Protein AF-0000000074832555 (afdb_homodimer)

Sequence (336 aa):
MAALVMLSAILLFLPSSMAKNILYEGESLKTGESLTEGVYTLTMQTNCNLVLSDNGNVLWSTNTGGKGTNCYLSVQTDGNVVIYDKAGNVIWSSDTWSRWGGPYLFVLQRNRNVVLYDSKWATNTYTANSEGFVVAKRDHNDTSIMTEVVVPAADEPANRKIAMATNNMAALVMLSAILLFLPSSMAKNILYEGESLKTGESLTEGVYTLTMQTNCNLVLSDNGNVLWSTNTGGKGTNCYLSVQTDGNVVIYDKAGNVIWSSDTWSRWGGPYLFVLQRNRNVVLYDSKWATNTYTANSEGFVVAKRDHNDTSIMTEVVVPAADEPANRKIAMATNN

pLDDT: mean 72.39, std 29.56, range [21.61, 98.81]

Nearest PDB structures (foldseek):
  1msa-assembly1_C  TM=9.552E-01  e=1.924E-13  Galanthus nivalis
  8a9m-assembly1_A  TM=9.519E-01  e=2.867E-13  Hippeastrum hybrid cultivar
  3dzw-assembly1_A  TM=9.490E-01  e=3.601E-13  Narcissus pseudonarcissus
  2d04-assembly3_E  TM=9.681E-01  e=6.974E-12  Molineria latifolia
  1xd5-assembly1_A  TM=8.576E-01  e=1.382E-11  Gastrodia elata

Secondary structure (DSSP, 8-state):
---------------------EEETT-EE-TT-EEEETTEEEEE-TTS-EEEEETTEEEEE---TTS-SS-EEEE-TTS-EEEE-TTS-EEEE-----SS---EEEEE-TTS-EEEEEEEEE-----TT-TT--------SS-----------S---S----------/---------------------EEETT-EE-TT-EEEETTEEEEE-TTS-EEEEETTEEEEE---TTS-SS-EEEE-TTS-EEEE-TTS-EEEE-----SS---EEEEE-TTS-EEEEEEEEE-----TT-TT--------SS-----------S---S----------

Solvent-accessible surface area (backbone atoms only — not comparable to full-atom values): 19709 Å² total; per-residue (Å²): 133,85,79,77,76,77,78,75,75,74,73,70,71,64,70,79,67,72,70,41,30,66,41,26,44,72,34,67,40,44,50,69,33,61,35,33,33,90,63,29,36,41,32,27,32,69,43,32,22,42,38,34,23,53,75,81,41,79,75,48,64,70,80,31,59,70,74,45,48,67,18,33,37,34,32,38,77,47,49,30,41,34,29,27,26,70,87,67,46,80,72,46,67,66,79,42,66,40,92,85,57,20,33,32,39,38,32,49,36,89,43,58,26,37,37,34,28,31,33,73,40,54,70,74,57,57,50,81,87,38,85,60,68,59,58,41,67,75,84,62,87,80,82,85,77,77,73,79,76,74,74,74,74,83,82,71,83,79,82,72,81,72,83,70,82,70,84,121,135,83,80,77,76,76,76,78,75,74,74,70,70,64,68,79,66,71,68,42,29,65,39,27,38,73,33,69,39,43,51,70,32,60,34,33,33,89,61,29,37,41,31,28,34,70,43,33,23,42,38,33,24,52,75,80,41,79,75,48,63,69,79,32,59,69,74,47,46,66,17,32,38,33,32,38,77,47,51,29,41,35,31,28,26,70,88,66,47,80,73,46,67,67,79,43,66,38,91,84,56,20,33,31,39,39,33,48,36,88,39,58,25,37,37,34,29,31,30,66,40,53,69,76,57,56,50,81,87,41,83,57,70,56,58,39,61,72,86,62,86,78,81,89,77,78,73,79,76,74,74,73,74,83,81,71,84,78,79,76,81,72,82,70,83,72,84,122

Structure (mmCIF, N/CA/C/O backbone):
data_AF-0000000074832555-model_v1
#
loop_
_entity.id
_entity.type
_entity.pdbx_description
1 polymer 'Bulb-type lectin domain-containing protein'
#
loop_
_atom_site.group_PDB
_atom_site.id
_atom_site.type_symbol
_atom_site.label_atom_id
_atom_site.label_alt_id
_atom_site.label_comp_id
_atom_site.label_asym_id
_atom_site.label_entity_id
_atom_site.label_seq_id
_atom_site.pdbx_PDB_ins_code
_atom_site.Cartn_x
_atom_site.Cartn_y
_atom_site.Cartn_z
_atom_site.occupancy
_atom_site.B_iso_or_equiv
_atom_site.auth_seq_id
_atom_site.auth_comp_id
_atom_site.auth_asym_id
_atom_site.auth_atom_id
_atom_site.pdbx_PDB_model_num
ATOM 1 N N . MET A 1 1 ? -48.75 -43.219 -0.437 1 34.66 1 MET A N 1
ATOM 2 C CA . MET A 1 1 ? -48.312 -42.125 0.407 1 34.66 1 MET A CA 1
ATOM 3 C C . MET A 1 1 ? -46.938 -41.625 -0 1 34.66 1 MET A C 1
ATOM 5 O O . MET A 1 1 ? -45.938 -42.344 0.157 1 34.66 1 MET A O 1
ATOM 9 N N . ALA A 1 2 ? -46.906 -40.781 -1.105 1 46.12 2 ALA A N 1
ATOM 10 C CA . ALA A 1 2 ? -45.719 -40.188 -1.722 1 46.12 2 ALA A CA 1
ATOM 11 C C . ALA A 1 2 ? -45 -39.281 -0.744 1 46.12 2 ALA A C 1
ATOM 13 O O . ALA A 1 2 ? -45.594 -38.406 -0.148 1 46.12 2 ALA A O 1
ATOM 14 N N . ALA A 1 3 ? -43.938 -39.844 -0.042 1 44.69 3 ALA A N 1
ATOM 15 C CA . ALA A 1 3 ? -43.031 -39.094 0.836 1 44.69 3 ALA A CA 1
ATOM 16 C C . ALA A 1 3 ? -42.438 -37.906 0.097 1 44.69 3 ALA A C 1
ATOM 18 O O . ALA A 1 3 ? -41.781 -38.094 -0.949 1 44.69 3 ALA A O 1
ATOM 19 N N . LEU A 1 4 ? -43.062 -36.688 0.188 1 40.75 4 LEU A N 1
ATOM 20 C CA . LEU A 1 4 ? -42.5 -35.438 -0.27 1 40.75 4 LEU A CA 1
ATOM 21 C C . LEU A 1 4 ? -41.156 -35.156 0.414 1 40.75 4 LEU A C 1
ATOM 23 O O . LEU A 1 4 ? -41.125 -34.969 1.633 1 40.75 4 LEU A O 1
ATOM 27 N N . VAL A 1 5 ? -40.031 -35.719 -0.041 1 41.09 5 VAL A N 1
ATOM 28 C CA . VAL A 1 5 ? -38.719 -35.344 0.461 1 41.09 5 VAL A CA 1
ATOM 29 C C . VAL A 1 5 ? -38.5 -33.875 0.2 1 41.09 5 VAL A C 1
ATOM 31 O O . VAL A 1 5 ? -38.562 -33.406 -0.944 1 41.09 5 VAL A O 1
ATOM 34 N N . MET A 1 6 ? -38.906 -33 1.12 1 39.12 6 MET A N 1
ATOM 35 C CA . MET A 1 6 ? -38.5 -31.594 1.062 1 39.12 6 MET A CA 1
ATOM 36 C C . MET A 1 6 ? -36.969 -31.453 0.996 1 39.12 6 MET A C 1
ATOM 38 O O . MET A 1 6 ? -36.281 -31.984 1.854 1 39.12 6 MET A O 1
ATOM 42 N N . LEU A 1 7 ? -36.375 -31.375 -0.154 1 36.69 7 LEU A N 1
ATOM 43 C CA . LEU A 1 7 ? -34.969 -30.984 -0.325 1 36.69 7 LEU A CA 1
ATOM 44 C C . LEU A 1 7 ? -34.688 -29.641 0.344 1 36.69 7 LEU A C 1
ATOM 46 O O . LEU A 1 7 ? -35.281 -28.625 -0.031 1 36.69 7 LEU A O 1
ATOM 50 N N . SER A 1 8 ? -34.406 -29.609 1.627 1 37.53 8 SER A N 1
ATOM 51 C CA . SER A 1 8 ? -33.906 -28.391 2.26 1 37.53 8 SER A CA 1
ATOM 52 C C . SER A 1 8 ? -32.688 -27.828 1.53 1 37.53 8 SER A C 1
ATOM 54 O O . SER A 1 8 ? -31.703 -28.531 1.343 1 37.53 8 SER A O 1
ATOM 56 N N . ALA A 1 9 ? -32.844 -26.953 0.523 1 37.44 9 ALA A N 1
ATOM 57 C CA . ALA A 1 9 ? -31.719 -26.203 -0.041 1 37.44 9 ALA A CA 1
ATOM 58 C C . ALA A 1 9 ? -30.938 -25.484 1.053 1 37.44 9 ALA A C 1
ATOM 60 O O . ALA A 1 9 ? -31.484 -24.625 1.748 1 37.44 9 ALA A O 1
ATOM 61 N N . ILE A 1 10 ? -30.031 -26.141 1.696 1 35.53 10 ILE A N 1
ATOM 62 C CA . ILE A 1 10 ? -29.078 -25.406 2.543 1 35.53 10 ILE A CA 1
ATOM 63 C C . ILE A 1 10 ? -28.484 -24.234 1.772 1 35.53 10 ILE A C 1
ATOM 65 O O . ILE A 1 10 ? -27.812 -24.422 0.763 1 35.53 10 ILE A O 1
ATOM 69 N N . LEU A 1 11 ? -29.109 -23.125 1.765 1 35.16 11 LEU A N 1
ATOM 70 C CA . LEU A 1 11 ? -28.438 -21.891 1.352 1 35.16 11 LEU A CA 1
ATOM 71 C C . LEU A 1 11 ? -27.078 -21.766 2.039 1 35.16 11 LEU A C 1
ATOM 73 O O . LEU A 1 11 ? -27.016 -21.531 3.25 1 35.16 11 LEU A O 1
ATOM 77 N N . LEU A 1 12 ? -26.203 -22.656 1.633 1 33.66 12 LEU A N 1
ATOM 78 C CA . LEU A 1 12 ? -24.844 -22.359 2.082 1 33.66 12 LEU A CA 1
ATOM 79 C C . LEU A 1 12 ? -24.562 -20.859 1.987 1 33.66 12 LEU A C 1
ATOM 81 O O . LEU A 1 12 ? -24.516 -20.297 0.89 1 33.66 12 LEU A O 1
ATOM 85 N N . PHE A 1 13 ? -25.094 -20.141 2.859 1 33.41 13 PHE A N 1
ATOM 86 C CA . PHE A 1 1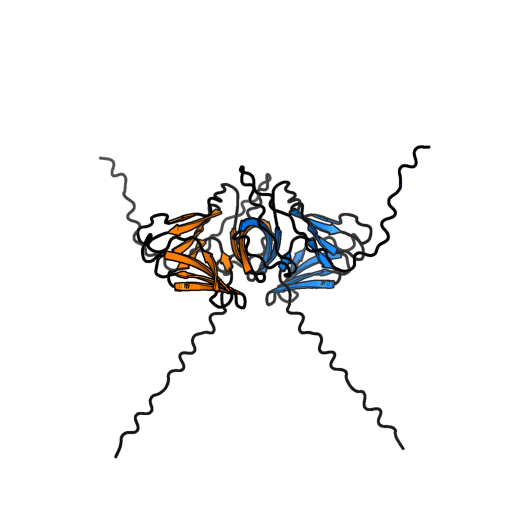3 ? -24.562 -18.781 3.029 1 33.41 13 PHE A CA 1
ATOM 87 C C . PHE A 1 13 ? -23.047 -18.781 2.867 1 33.41 13 PHE A C 1
ATOM 89 O O . PHE A 1 13 ? -22.312 -19.281 3.732 1 33.41 13 PHE A O 1
ATOM 96 N N . LEU A 1 14 ? -22.562 -19.047 1.653 1 36.94 14 LEU A N 1
ATOM 97 C CA . LEU A 1 14 ? -21.156 -18.719 1.466 1 36.94 14 LEU A CA 1
ATOM 98 C C . LEU A 1 14 ? -20.797 -17.406 2.154 1 36.94 14 LEU A C 1
ATOM 100 O O . LEU A 1 14 ? -21.484 -16.391 1.964 1 36.94 14 LEU A O 1
ATOM 104 N N . PRO A 1 15 ? -20.359 -17.469 3.314 1 38 15 PRO A N 1
ATOM 105 C CA . PRO A 1 15 ? -19.938 -16.188 3.873 1 38 15 PRO A CA 1
ATOM 106 C C . PRO A 1 15 ? -19.5 -15.195 2.799 1 38 15 PRO A C 1
ATOM 108 O O . PRO A 1 15 ? -18.969 -15.602 1.76 1 38 15 PRO A O 1
ATOM 111 N N . SER A 1 16 ? -20.219 -14.203 2.539 1 36.78 16 SER A N 1
ATOM 112 C CA . SER A 1 16 ? -19.719 -13.086 1.744 1 36.78 16 SER A CA 1
ATOM 113 C C . SER A 1 16 ? -18.234 -12.875 1.969 1 36.78 16 SER A C 1
ATOM 115 O O . SER A 1 16 ? -17.828 -12.273 2.967 1 36.78 16 SER A O 1
ATOM 117 N N . SER A 1 17 ? -17.344 -13.859 1.932 1 43.5 17 SER A N 1
ATOM 118 C CA . SER A 1 17 ? -15.914 -13.602 2.041 1 43.5 17 SER A CA 1
ATOM 119 C C . SER A 1 17 ? -15.539 -12.281 1.366 1 43.5 17 SER A C 1
ATOM 121 O O . SER A 1 17 ? -15.812 -12.086 0.181 1 43.5 17 SER A O 1
ATOM 123 N N . MET A 1 18 ? -15.797 -11.188 2.041 1 50.69 18 MET A N 1
ATOM 124 C CA . MET A 1 18 ? -15.336 -9.922 1.479 1 50.69 18 MET A CA 1
ATOM 125 C C . MET A 1 18 ? -14.109 -10.125 0.598 1 50.69 18 MET A C 1
ATOM 127 O O . MET A 1 18 ? -13.164 -10.812 0.996 1 50.69 18 MET A O 1
ATOM 131 N N . ALA A 1 19 ? -14.32 -9.906 -0.612 1 67.31 19 ALA A N 1
ATOM 132 C CA . ALA A 1 19 ? -13.273 -9.977 -1.63 1 67.31 19 ALA A CA 1
ATOM 133 C C . ALA A 1 19 ? -12.016 -9.234 -1.175 1 67.31 19 ALA A C 1
ATOM 135 O O . ALA A 1 19 ? -12.102 -8.125 -0.654 1 67.31 19 ALA A O 1
ATOM 136 N N . LYS A 1 20 ? -10.977 -10.008 -0.967 1 85.31 20 LYS A N 1
ATOM 137 C CA . LYS A 1 20 ? -9.68 -9.461 -0.578 1 85.31 20 LYS A CA 1
ATOM 138 C C . LYS A 1 20 ? -8.922 -8.922 -1.789 1 85.31 20 LYS A C 1
ATOM 140 O O . LYS A 1 20 ? -8.906 -9.555 -2.848 1 85.31 20 LYS A O 1
ATOM 145 N N . ASN A 1 21 ? -8.43 -7.656 -1.654 1 90.19 21 ASN A N 1
ATOM 146 C CA . ASN A 1 21 ? -7.617 -7.105 -2.736 1 90.19 21 ASN A CA 1
ATOM 147 C C . ASN A 1 21 ? -6.16 -6.934 -2.311 1 90.19 21 ASN A C 1
ATOM 149 O O . ASN A 1 21 ? -5.363 -6.336 -3.039 1 90.19 21 ASN A O 1
ATOM 153 N N . ILE A 1 22 ? -5.875 -7.422 -1.102 1 87.5 22 ILE A N 1
ATOM 154 C CA . ILE A 1 22 ? -4.543 -7.223 -0.533 1 87.5 22 ILE A CA 1
ATOM 155 C C . ILE A 1 22 ? -3.996 -8.555 -0.027 1 87.5 22 ILE A C 1
ATOM 157 O O . ILE A 1 22 ? -4.723 -9.336 0.588 1 87.5 22 ILE A O 1
ATOM 161 N N . LEU A 1 23 ? -2.738 -8.82 -0.324 1 91.06 23 LEU A N 1
ATOM 162 C CA . LEU A 1 23 ? -1.944 -9.797 0.413 1 91.06 23 LEU A CA 1
ATOM 163 C C . LEU A 1 23 ? -0.862 -9.109 1.236 1 91.06 23 LEU A C 1
ATOM 165 O O . LEU A 1 23 ? -0.077 -8.32 0.703 1 91.06 23 LEU A O 1
ATOM 169 N N . TYR A 1 24 ? -0.842 -9.391 2.43 1 86.19 24 TYR A N 1
ATOM 170 C CA . TYR A 1 24 ? 0.224 -8.914 3.305 1 86.19 24 TYR A CA 1
ATOM 171 C C . TYR A 1 24 ? 1.435 -9.844 3.24 1 86.19 24 TYR A C 1
ATOM 173 O O . TYR A 1 24 ? 1.328 -10.984 2.787 1 86.19 24 TYR A O 1
ATOM 181 N N . GLU A 1 25 ? 2.5 -9.211 3.721 1 89.69 25 GLU A N 1
ATOM 182 C CA . GLU A 1 25 ? 3.697 -10.039 3.848 1 89.69 25 GLU A CA 1
ATOM 183 C C . GLU A 1 25 ? 3.395 -11.336 4.59 1 89.69 25 GLU A C 1
ATOM 185 O O . GLU A 1 25 ? 2.717 -11.328 5.617 1 89.69 25 GLU A O 1
ATOM 190 N N . GLY A 1 26 ? 3.891 -12.5 4.023 1 90.88 26 GLY A N 1
ATOM 191 C CA . GLY A 1 26 ? 3.68 -13.797 4.641 1 90.88 26 GLY A CA 1
ATOM 192 C C . GLY A 1 26 ? 2.424 -14.492 4.148 1 90.88 26 GLY A C 1
ATOM 193 O O . GLY A 1 26 ? 2.248 -15.695 4.363 1 90.88 26 GLY A O 1
ATOM 194 N N . GLU A 1 27 ? 1.572 -13.758 3.438 1 91.94 27 GLU A N 1
ATOM 195 C CA . GLU A 1 27 ? 0.339 -14.359 2.945 1 91.94 27 GLU A CA 1
ATOM 196 C C . GLU A 1 27 ? 0.519 -14.906 1.529 1 91.94 27 GLU A C 1
ATOM 198 O O . GLU A 1 27 ? 1.511 -14.602 0.863 1 91.94 27 GLU A O 1
ATOM 203 N N . SER A 1 28 ? -0.449 -15.75 1.166 1 95.94 28 SER A N 1
ATOM 204 C CA . SER A 1 28 ? -0.381 -16.422 -0.124 1 95.94 28 SER A CA 1
ATOM 205 C C . SER A 1 28 ? -1.73 -16.406 -0.835 1 95.94 28 SER A C 1
ATOM 207 O O . SER A 1 28 ? -2.766 -16.172 -0.205 1 95.94 28 SER A O 1
ATOM 209 N N . LEU A 1 29 ? -1.644 -16.531 -2.078 1 97.19 29 LEU A N 1
ATOM 210 C CA . LEU A 1 29 ? -2.783 -16.828 -2.934 1 97.19 29 LEU A CA 1
ATOM 211 C C . LEU A 1 29 ? -2.684 -18.25 -3.479 1 97.19 29 LEU A C 1
ATOM 213 O O . LEU A 1 29 ? -1.849 -18.531 -4.34 1 97.19 29 LEU A O 1
ATOM 217 N N . LYS A 1 30 ? -3.582 -19.141 -2.967 1 97.31 30 LYS A N 1
ATOM 218 C CA . LYS A 1 30 ? -3.529 -20.547 -3.357 1 97.31 30 LYS A CA 1
ATOM 219 C C . LYS A 1 30 ? -4.211 -20.766 -4.707 1 97.31 30 LYS A C 1
ATOM 221 O O . LYS A 1 30 ? -4.863 -19.859 -5.234 1 97.31 30 LYS A O 1
ATOM 226 N N . THR A 1 31 ? -3.973 -22.016 -5.176 1 97.75 31 THR A N 1
ATOM 227 C CA . THR A 1 31 ? -4.598 -22.391 -6.438 1 97.75 31 THR A CA 1
ATOM 228 C C . THR A 1 31 ? -6.102 -22.141 -6.398 1 97.75 31 THR A C 1
ATOM 230 O O . THR A 1 31 ? -6.777 -22.516 -5.441 1 97.75 31 THR A O 1
ATOM 233 N N . GLY A 1 32 ? -6.617 -21.406 -7.395 1 96.94 32 GLY A N 1
ATOM 234 C CA . GLY A 1 32 ? -8.039 -21.141 -7.496 1 96.94 32 GLY A CA 1
ATOM 235 C C . GLY A 1 32 ? -8.477 -19.891 -6.754 1 96.94 32 GLY A C 1
ATOM 236 O O . GLY A 1 32 ? -9.586 -19.391 -6.961 1 96.94 32 GLY A O 1
ATOM 237 N N . GLU A 1 33 ? -7.625 -19.344 -5.941 1 97.06 33 GLU A N 1
ATOM 238 C CA . GLU A 1 33 ? -7.984 -18.141 -5.188 1 97.06 33 GLU A CA 1
ATOM 239 C C . GLU A 1 33 ? -7.668 -16.875 -5.977 1 97.06 33 GLU A C 1
ATOM 241 O O . GLU A 1 33 ? -6.871 -16.906 -6.914 1 97.06 33 GLU A O 1
ATOM 246 N N . SER A 1 34 ? -8.43 -15.828 -5.578 1 97.75 34 SER A N 1
ATOM 247 C CA . SER A 1 34 ? -8.273 -14.57 -6.297 1 97.75 34 SER A CA 1
ATOM 248 C C . SER A 1 34 ? -8.258 -13.383 -5.336 1 97.75 34 SER A C 1
ATOM 250 O O . SER A 1 34 ? -8.875 -13.43 -4.27 1 97.75 34 SER A O 1
ATOM 252 N N . LEU A 1 35 ? -7.465 -12.398 -5.715 1 94.94 35 LEU A N 1
ATOM 253 C CA . LEU A 1 35 ? -7.758 -11.047 -5.254 1 94.94 35 LEU A CA 1
ATOM 254 C C . LEU A 1 35 ? -8.812 -10.391 -6.137 1 94.94 35 LEU A C 1
ATOM 256 O O . LEU A 1 35 ? -8.875 -10.648 -7.34 1 94.94 35 LEU A O 1
ATOM 260 N N . THR A 1 36 ? -9.617 -9.547 -5.508 1 93.88 36 THR A N 1
ATOM 261 C CA . THR A 1 36 ? -10.672 -8.875 -6.262 1 93.88 36 THR A CA 1
ATOM 262 C C . THR A 1 36 ? -10.758 -7.402 -5.871 1 93.88 36 THR A C 1
ATOM 264 O O . THR A 1 36 ? -10.68 -7.062 -4.688 1 93.88 36 THR A O 1
ATOM 267 N N . GLU A 1 37 ? -10.852 -6.562 -6.844 1 86.38 37 GLU A N 1
ATOM 268 C CA . GLU A 1 37 ? -11.148 -5.141 -6.707 1 86.38 37 GLU A CA 1
ATOM 269 C C . GLU A 1 37 ? -12.102 -4.672 -7.805 1 86.38 37 GLU A C 1
ATOM 271 O O . GLU A 1 37 ? -11.688 -4.504 -8.961 1 86.38 37 GLU A O 1
ATOM 276 N N . GLY A 1 38 ? -13.336 -4.426 -7.355 1 87.12 38 GLY A N 1
ATOM 277 C CA . GLY A 1 38 ? -14.328 -4.152 -8.383 1 87.12 38 GLY A CA 1
ATOM 278 C C . GLY A 1 38 ? -14.453 -5.266 -9.406 1 87.12 38 GLY A C 1
ATOM 279 O O . GLY A 1 38 ? -14.648 -6.426 -9.047 1 87.12 38 GLY A O 1
ATOM 280 N N . VAL A 1 39 ? -14.25 -4.852 -10.68 1 91.94 39 VAL A N 1
ATOM 281 C CA . VAL A 1 39 ? -14.406 -5.809 -11.766 1 91.94 39 VAL A CA 1
ATOM 282 C C . VAL A 1 39 ? -13.07 -6.496 -12.047 1 91.94 39 VAL A C 1
ATOM 284 O O . VAL A 1 39 ? -12.992 -7.391 -12.898 1 91.94 39 VAL A O 1
ATOM 287 N N . TYR A 1 40 ? -12.016 -6.121 -11.375 1 93.31 40 TYR A N 1
ATOM 288 C CA . TYR A 1 40 ? -10.695 -6.691 -11.609 1 93.31 40 TYR A CA 1
ATOM 289 C C . TYR A 1 40 ? -10.445 -7.883 -10.688 1 93.31 40 TYR A C 1
ATOM 291 O O . TYR A 1 40 ? -10.828 -7.855 -9.516 1 93.31 40 TYR A O 1
ATOM 299 N N . THR A 1 41 ? -9.844 -8.906 -11.242 1 97.38 41 THR A N 1
ATOM 300 C CA . THR A 1 41 ? -9.453 -10.062 -10.453 1 97.38 41 THR A CA 1
ATOM 301 C C . THR A 1 41 ? -8.031 -10.492 -10.789 1 97.38 41 THR A C 1
ATOM 303 O O . THR A 1 41 ? -7.621 -10.445 -11.953 1 97.38 41 THR A O 1
ATOM 306 N N . LEU A 1 42 ? -7.227 -10.75 -9.82 1 98.25 42 LEU A N 1
ATOM 307 C CA . LEU A 1 42 ? -5.961 -11.461 -9.938 1 98.25 42 LEU A CA 1
ATOM 308 C C . LEU A 1 42 ? -6.09 -12.891 -9.414 1 98.25 42 LEU A C 1
ATOM 310 O O . LEU A 1 42 ? -6.281 -13.109 -8.219 1 98.25 42 LEU A O 1
ATOM 314 N N . THR A 1 43 ? -5.906 -13.867 -10.305 1 98.44 43 THR A N 1
ATOM 315 C CA . THR A 1 43 ? -6.242 -15.242 -9.953 1 98.44 43 THR A CA 1
ATOM 316 C C . THR A 1 43 ? -5.039 -16.156 -10.148 1 98.44 43 THR A C 1
ATOM 318 O O . THR A 1 43 ? -4.398 -16.141 -11.203 1 98.44 43 THR A O 1
ATOM 321 N N . MET A 1 44 ? -4.75 -16.906 -9.062 1 98.56 44 MET A N 1
ATOM 322 C CA . MET A 1 44 ? -3.855 -18.047 -9.227 1 98.56 44 MET A CA 1
ATOM 323 C C . MET A 1 44 ? -4.594 -19.234 -9.836 1 98.56 44 MET A C 1
ATOM 325 O O . MET A 1 44 ? -5.23 -20.016 -9.117 1 98.56 44 MET A O 1
ATOM 329 N N . GLN A 1 45 ? -4.395 -19.422 -11.102 1 98.12 45 GLN A N 1
ATOM 330 C CA . GLN A 1 45 ? -5.176 -20.422 -11.82 1 98.12 45 GLN A CA 1
ATOM 331 C C . GLN A 1 45 ? -4.676 -21.828 -11.516 1 98.12 45 GLN A C 1
ATOM 333 O O . GLN A 1 45 ? -3.553 -22.016 -11.039 1 98.12 45 GLN A O 1
ATOM 338 N N . THR A 1 46 ? -5.559 -22.812 -11.852 1 97.81 46 THR A N 1
ATOM 339 C CA . THR A 1 46 ? -5.277 -24.203 -11.523 1 97.81 46 THR A CA 1
ATOM 340 C C . THR A 1 46 ? -4.105 -24.734 -12.352 1 97.81 46 THR A C 1
ATOM 342 O O . THR A 1 46 ? -3.428 -25.672 -11.953 1 97.81 46 THR A O 1
ATOM 345 N N . ASN A 1 47 ? -3.854 -24.156 -13.438 1 98.06 47 ASN A N 1
ATOM 346 C CA . ASN A 1 47 ? -2.754 -24.594 -14.281 1 98.06 47 ASN A CA 1
ATOM 347 C C . ASN A 1 47 ? -1.452 -23.875 -13.945 1 98.06 47 ASN A C 1
ATOM 349 O O . ASN A 1 47 ? -0.49 -23.938 -14.711 1 98.06 47 ASN A O 1
ATOM 353 N N . CYS A 1 48 ? -1.416 -23.047 -12.844 1 98.5 48 CYS A N 1
ATOM 354 C CA . CYS A 1 48 ? -0.238 -22.406 -12.266 1 98.5 48 CYS A CA 1
ATOM 355 C C . CYS A 1 48 ? 0.087 -21.109 -12.984 1 98.5 48 CYS A C 1
ATOM 357 O O . CYS A 1 48 ? 1.203 -20.594 -12.875 1 98.5 48 CYS A O 1
ATOM 359 N N . ASN A 1 49 ? -0.833 -20.562 -13.773 1 98.81 49 ASN A N 1
ATOM 360 C CA . ASN A 1 49 ? -0.708 -19.219 -14.305 1 98.81 49 ASN A CA 1
ATOM 361 C C . ASN A 1 49 ? -1.344 -18.188 -13.375 1 98.81 49 ASN A C 1
ATOM 363 O O . ASN A 1 49 ? -2.416 -18.422 -12.812 1 98.81 49 ASN A O 1
ATOM 367 N N . LEU A 1 50 ? -0.6 -17.109 -13.125 1 98.81 50 LEU A N 1
ATOM 368 C CA . LEU A 1 50 ? -1.195 -15.961 -12.453 1 98.81 50 LEU A CA 1
ATOM 369 C C . LEU A 1 50 ? -1.729 -14.961 -13.477 1 98.81 50 LEU A C 1
ATOM 371 O O . LEU A 1 50 ? -0.979 -14.477 -14.32 1 98.81 50 LEU A O 1
ATOM 375 N N . VAL A 1 51 ? -3.057 -14.609 -13.297 1 98.81 51 VAL A N 1
ATOM 376 C CA . VAL A 1 51 ? -3.678 -13.844 -14.375 1 98.81 51 VAL A CA 1
ATOM 377 C C . VAL A 1 51 ? -4.473 -12.68 -13.797 1 98.81 51 VAL A C 1
ATOM 379 O O . VAL A 1 51 ? -5.27 -12.859 -12.875 1 98.81 51 VAL A O 1
ATOM 382 N N . LEU A 1 52 ? -4.16 -11.484 -14.32 1 98.44 52 LEU A N 1
ATOM 383 C CA . LEU A 1 52 ? -4.977 -10.305 -14.07 1 98.44 52 LEU A CA 1
ATOM 384 C C . LEU A 1 52 ? -6.031 -10.133 -15.164 1 98.44 52 LEU A C 1
ATOM 386 O O . LEU A 1 52 ? -5.703 -10.125 -16.344 1 98.44 52 LEU A O 1
ATOM 390 N N . SER A 1 53 ? -7.293 -9.961 -14.68 1 98.12 53 SER A N 1
ATOM 391 C CA . SER A 1 53 ? -8.367 -9.844 -15.656 1 98.12 53 SER A CA 1
ATOM 392 C C . SER A 1 53 ? -9.289 -8.672 -15.32 1 98.12 53 SER A C 1
ATOM 394 O O . SER A 1 53 ? -9.391 -8.273 -14.156 1 98.12 53 SER A O 1
ATOM 396 N N . ASP A 1 54 ? -9.852 -8.133 -16.328 1 96.06 54 ASP A N 1
ATOM 397 C CA . ASP A 1 54 ? -10.969 -7.191 -16.281 1 96.06 54 ASP A CA 1
ATOM 398 C C . ASP A 1 54 ? -12.258 -7.844 -16.781 1 96.06 54 ASP A C 1
ATOM 400 O O . ASP A 1 54 ? -12.453 -8.008 -17.984 1 96.06 54 ASP A O 1
ATOM 404 N N . ASN A 1 55 ? -13.094 -8.164 -15.797 1 94.44 55 ASN A N 1
ATOM 405 C CA . ASN A 1 55 ? -14.336 -8.836 -16.156 1 94.44 55 ASN A CA 1
ATOM 406 C C . ASN A 1 55 ? -14.086 -10.031 -17.062 1 94.44 55 ASN A C 1
ATOM 408 O O . ASN A 1 55 ? -14.727 -10.164 -18.109 1 94.44 55 ASN A O 1
ATOM 412 N N . GLY A 1 56 ? -13.07 -10.758 -16.688 1 93.75 56 GLY A N 1
ATOM 413 C CA . GLY A 1 56 ? -12.797 -11.992 -17.406 1 93.75 56 GLY A CA 1
ATOM 414 C C . GLY A 1 56 ? -11.828 -11.812 -18.562 1 93.75 56 GLY A C 1
ATOM 415 O O . GLY A 1 56 ? -11.273 -12.789 -19.062 1 93.75 56 GLY A O 1
ATOM 416 N N . ASN A 1 57 ? -11.625 -10.547 -18.984 1 97 57 ASN A N 1
ATOM 417 C CA . ASN A 1 57 ? -10.648 -10.281 -20.031 1 97 57 ASN A CA 1
ATOM 418 C C . ASN A 1 57 ? -9.234 -10.195 -19.469 1 97 57 ASN A C 1
ATOM 420 O O . ASN A 1 57 ? -8.961 -9.383 -18.578 1 97 57 ASN A O 1
ATOM 424 N N . VAL A 1 58 ? -8.383 -11 -20.062 1 97.44 58 VAL A N 1
ATOM 425 C CA . VAL A 1 58 ? -7.02 -11.078 -19.547 1 97.44 58 VAL A CA 1
ATOM 426 C C . VAL A 1 58 ? -6.254 -9.812 -19.891 1 97.44 58 VAL A C 1
ATOM 428 O O . VAL A 1 58 ? -6.215 -9.398 -21.062 1 97.44 58 VAL A O 1
ATOM 431 N N . LEU A 1 59 ? -5.648 -9.227 -18.922 1 96.69 59 LEU A N 1
ATOM 432 C CA . LEU A 1 59 ? -4.879 -7.996 -19.078 1 96.69 59 LEU A CA 1
ATOM 433 C C . LEU A 1 59 ? -3.387 -8.266 -18.906 1 96.69 59 LEU A C 1
ATOM 435 O O . LEU A 1 59 ? -2.555 -7.559 -19.484 1 96.69 59 LEU A O 1
ATOM 439 N N . TRP A 1 60 ? -2.969 -9.141 -18.125 1 97.69 60 TRP A N 1
ATOM 440 C CA . TRP A 1 60 ? -1.604 -9.484 -17.734 1 97.69 60 TRP A CA 1
ATOM 441 C C . TRP A 1 60 ? -1.54 -10.906 -17.188 1 97.69 60 TRP A C 1
ATOM 443 O O . TRP A 1 60 ? -2.49 -11.367 -16.547 1 97.69 60 TRP A O 1
ATOM 453 N N . SER A 1 61 ? -0.475 -11.555 -17.391 1 98.5 61 SER A N 1
ATOM 454 C CA . SER A 1 61 ? -0.233 -12.867 -16.797 1 98.5 61 SER A CA 1
ATOM 455 C C . SER A 1 61 ? 1.26 -13.148 -16.656 1 98.5 61 SER A C 1
ATOM 457 O O . SER A 1 61 ? 2.082 -12.484 -17.281 1 98.5 61 SER A O 1
ATOM 459 N N . THR A 1 62 ? 1.537 -14.125 -15.812 1 98.31 62 THR A N 1
ATOM 460 C CA . THR A 1 62 ? 2.926 -14.547 -15.664 1 98.31 62 THR A CA 1
ATOM 461 C C . THR A 1 62 ? 3.32 -15.5 -16.781 1 98.31 62 THR A C 1
ATOM 463 O O . THR A 1 62 ? 4.504 -15.781 -16.984 1 98.31 62 THR A O 1
ATOM 466 N N . ASN A 1 63 ? 2.34 -15.992 -17.531 1 98.25 63 ASN A N 1
ATOM 467 C CA . ASN A 1 63 ? 2.576 -16.953 -18.594 1 98.25 63 ASN A CA 1
ATOM 468 C C . ASN A 1 63 ? 3.291 -18.203 -18.078 1 98.25 63 ASN A C 1
ATOM 470 O O . ASN A 1 63 ? 4.238 -18.688 -18.688 1 98.25 63 ASN A O 1
ATOM 474 N N . THR A 1 64 ? 2.848 -18.672 -16.984 1 98.5 64 THR A N 1
ATOM 475 C CA . THR A 1 64 ? 3.469 -19.828 -16.359 1 98.5 64 THR A CA 1
ATOM 476 C C . THR A 1 64 ? 2.525 -21.016 -16.375 1 98.5 64 THR A C 1
ATOM 478 O O . THR A 1 64 ? 2.715 -21.984 -15.625 1 98.5 64 THR A O 1
ATOM 481 N N . GLY A 1 65 ? 1.55 -20.969 -17.172 1 97.94 65 GLY A N 1
ATOM 482 C CA . GLY A 1 65 ? 0.623 -22.078 -17.266 1 97.94 65 GLY A CA 1
ATOM 483 C C . GLY A 1 65 ? 1.3 -23.391 -17.641 1 97.94 65 GLY A C 1
ATOM 484 O O . GLY A 1 65 ? 2.102 -23.438 -18.578 1 97.94 65 GLY A O 1
ATOM 485 N N . GLY A 1 66 ? 0.917 -24.438 -16.859 1 97.62 66 GLY A N 1
ATOM 486 C CA . GLY A 1 66 ? 1.427 -25.766 -17.203 1 97.62 66 GLY A CA 1
ATOM 487 C C . GLY A 1 66 ? 2.824 -26.016 -16.672 1 97.62 66 GLY A C 1
ATOM 488 O O . GLY A 1 66 ? 3.389 -27.094 -16.875 1 97.62 66 GLY A O 1
ATOM 489 N N . LYS A 1 67 ? 3.391 -25.062 -15.969 1 97.44 67 LYS A N 1
ATOM 490 C CA . LYS A 1 67 ? 4.77 -25.219 -15.508 1 97.44 67 LYS A CA 1
ATOM 491 C C . LYS A 1 67 ? 4.824 -25.922 -14.164 1 97.44 67 LYS A C 1
ATOM 493 O O . LYS A 1 67 ? 5.906 -26.203 -13.641 1 97.44 67 LYS A O 1
ATOM 498 N N . GLY A 1 68 ? 3.688 -26.234 -13.641 1 96.94 68 GLY A N 1
ATOM 499 C CA . GLY A 1 68 ? 3.592 -26.922 -12.359 1 96.94 68 GLY A CA 1
ATOM 500 C C . GLY A 1 68 ? 2.17 -27.312 -11.992 1 96.94 68 GLY A C 1
ATOM 501 O O . GLY A 1 68 ? 1.277 -27.281 -12.844 1 96.94 68 GLY A O 1
ATOM 502 N N . THR A 1 69 ? 2.076 -27.891 -10.727 1 96.62 69 THR A N 1
ATOM 503 C CA . THR A 1 69 ? 0.767 -28.219 -10.172 1 96.62 69 THR A CA 1
ATOM 504 C C . THR A 1 69 ? 0.614 -27.656 -8.766 1 96.62 69 THR A C 1
ATOM 506 O O . THR A 1 69 ? 1.595 -27.531 -8.023 1 96.62 69 THR A O 1
ATOM 509 N N . ASN A 1 70 ? -0.707 -27.375 -8.469 1 98 70 ASN A N 1
ATOM 510 C CA . ASN A 1 70 ? -1.058 -26.875 -7.145 1 98 70 ASN A CA 1
ATOM 511 C C . ASN A 1 70 ? -0.152 -25.734 -6.719 1 98 70 ASN A C 1
ATOM 513 O O . ASN A 1 70 ? 0.412 -25.75 -5.625 1 98 70 ASN A O 1
ATOM 517 N N . CYS A 1 71 ? -0.04 -24.781 -7.617 1 98.56 71 CYS A N 1
ATOM 518 C CA . CYS A 1 71 ? 0.839 -23.641 -7.383 1 98.56 71 CYS A CA 1
ATOM 519 C C . CYS A 1 71 ? 0.192 -22.641 -6.434 1 98.56 71 CYS A C 1
ATOM 521 O O . CYS A 1 71 ? -1.032 -22.625 -6.293 1 98.56 71 CYS A O 1
ATOM 523 N N . TYR A 1 72 ? 1.037 -21.844 -5.777 1 98.5 72 TYR A N 1
ATOM 524 C CA . TYR A 1 72 ? 0.574 -20.734 -4.957 1 98.5 72 TYR A CA 1
ATOM 525 C C . TYR A 1 72 ? 1.522 -19.547 -5.062 1 98.5 72 TYR A C 1
ATOM 527 O O . TYR A 1 72 ? 2.717 -19.719 -5.312 1 98.5 72 TYR A O 1
ATOM 535 N N . LEU A 1 73 ? 0.912 -18.391 -4.977 1 98.56 73 LEU A N 1
ATOM 536 C CA . LEU A 1 73 ? 1.658 -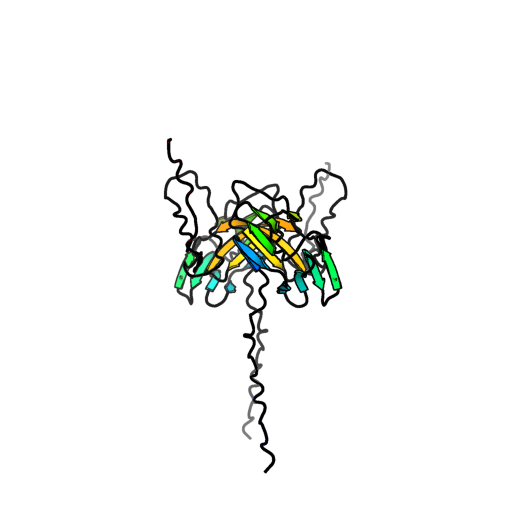17.141 -4.91 1 98.56 73 LEU A CA 1
ATOM 537 C C . LEU A 1 73 ? 1.965 -16.766 -3.465 1 98.56 73 LEU A C 1
ATOM 539 O O . LEU A 1 73 ? 1.085 -16.828 -2.604 1 98.56 73 LEU A O 1
ATOM 543 N N . SER A 1 74 ? 3.205 -16.359 -3.234 1 97.81 74 SER A N 1
ATOM 544 C CA . SER A 1 74 ? 3.607 -15.992 -1.882 1 97.81 74 SER A CA 1
ATOM 545 C C . SER A 1 74 ? 4.242 -14.609 -1.853 1 97.81 74 SER A C 1
ATOM 547 O O . SER A 1 74 ? 5.141 -14.312 -2.646 1 97.81 74 SER A O 1
ATOM 549 N N . VAL A 1 75 ? 3.707 -13.781 -0.9 1 95.62 75 VAL A N 1
ATOM 550 C CA . VAL A 1 75 ? 4.395 -12.539 -0.576 1 95.62 75 VAL A CA 1
ATOM 551 C C . VAL A 1 75 ? 5.383 -12.773 0.562 1 95.62 75 VAL A C 1
ATOM 553 O O . VAL A 1 75 ? 4.984 -12.93 1.719 1 95.62 75 VAL A O 1
ATOM 556 N N . GLN A 1 76 ? 6.664 -12.703 0.19 1 94.94 76 GLN A N 1
ATOM 557 C CA . GLN A 1 76 ? 7.664 -13.18 1.138 1 94.94 76 GLN A CA 1
ATOM 558 C C . GLN A 1 76 ? 8.266 -12.023 1.936 1 94.94 76 GLN A C 1
ATOM 560 O O . GLN A 1 76 ? 8.211 -10.867 1.501 1 94.94 76 GLN A O 1
ATOM 565 N N . THR A 1 77 ? 8.922 -12.406 3.02 1 92.44 77 THR A N 1
ATOM 566 C CA . THR A 1 77 ? 9.492 -11.422 3.926 1 92.44 77 THR A CA 1
ATOM 567 C C . THR A 1 77 ? 10.766 -10.812 3.336 1 92.44 77 THR A C 1
ATOM 569 O O . THR A 1 77 ? 11.211 -9.75 3.77 1 92.44 77 THR A O 1
ATOM 572 N N . ASP A 1 78 ? 11.281 -11.453 2.365 1 93.38 78 ASP A N 1
ATOM 573 C CA . ASP A 1 78 ? 12.508 -10.938 1.765 1 93.38 78 ASP A CA 1
ATOM 574 C C . ASP A 1 78 ? 12.203 -9.969 0.628 1 93.38 78 ASP A C 1
ATOM 576 O O . ASP A 1 78 ? 13.117 -9.5 -0.057 1 93.38 78 ASP A O 1
ATOM 580 N N . GLY A 1 79 ? 10.906 -9.703 0.383 1 94.31 79 GLY A N 1
ATOM 581 C CA . GLY A 1 79 ? 10.531 -8.695 -0.596 1 94.31 79 GLY A CA 1
ATOM 582 C C . GLY A 1 79 ? 10.211 -9.273 -1.958 1 94.31 79 GLY A C 1
ATOM 583 O O . GLY A 1 79 ? 9.773 -8.555 -2.859 1 94.31 79 GLY A O 1
ATOM 584 N N . ASN A 1 80 ? 10.422 -10.594 -2.145 1 95.94 80 ASN A N 1
ATOM 585 C CA . ASN A 1 80 ? 10.008 -11.234 -3.391 1 95.94 80 ASN A CA 1
ATOM 586 C C . ASN A 1 80 ? 8.547 -11.672 -3.34 1 95.94 80 ASN A C 1
ATOM 588 O O . ASN A 1 80 ? 8.047 -12.039 -2.279 1 95.94 80 ASN A O 1
ATOM 592 N N . VAL A 1 81 ? 7.93 -11.539 -4.453 1 97.75 81 VAL A N 1
ATOM 593 C CA . VAL A 1 81 ? 6.707 -12.297 -4.715 1 97.75 81 VAL A CA 1
ATOM 594 C C . VAL A 1 81 ? 7.016 -13.477 -5.633 1 97.75 81 VAL A C 1
ATOM 596 O O . VAL A 1 81 ? 7.609 -13.305 -6.699 1 97.75 81 VAL A O 1
ATOM 599 N N . VAL A 1 82 ? 6.609 -14.656 -5.105 1 98.62 82 VAL A N 1
ATOM 600 C CA . VAL A 1 82 ? 7.078 -15.844 -5.812 1 98.62 82 VAL A CA 1
ATOM 601 C C . VAL A 1 82 ? 5.918 -16.828 -6.008 1 98.62 82 VAL A C 1
ATOM 603 O O . VAL A 1 82 ? 5.078 -16.984 -5.121 1 98.62 82 VAL A O 1
ATOM 606 N N . ILE A 1 83 ? 5.879 -17.391 -7.141 1 98.81 83 ILE A N 1
ATOM 607 C CA . ILE A 1 83 ? 5.008 -18.531 -7.371 1 98.81 83 ILE A CA 1
A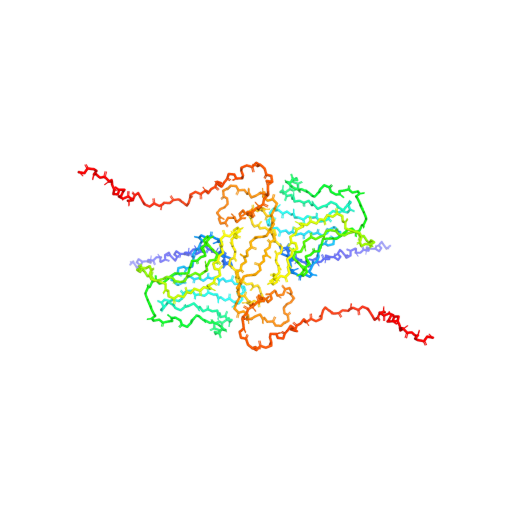TOM 608 C C . ILE A 1 83 ? 5.801 -19.828 -7.195 1 98.81 83 ILE A C 1
ATOM 610 O O . ILE A 1 83 ? 6.832 -20.031 -7.844 1 98.81 83 ILE A O 1
ATOM 614 N N . TYR A 1 84 ? 5.262 -20.672 -6.352 1 98.69 84 TYR A N 1
ATOM 615 C CA . TYR A 1 84 ? 5.805 -22 -6.152 1 98.69 84 TYR A CA 1
ATOM 616 C C . TYR A 1 84 ? 4.844 -23.062 -6.668 1 98.69 84 TYR A C 1
ATOM 618 O O . TYR A 1 84 ? 3.627 -22.875 -6.664 1 98.69 84 TYR A O 1
ATOM 626 N N . ASP A 1 85 ? 5.477 -24.188 -7.039 1 97.94 85 ASP A N 1
ATOM 627 C CA . ASP A 1 85 ? 4.625 -25.359 -7.207 1 97.94 85 ASP A CA 1
ATOM 628 C C . ASP A 1 85 ? 4.566 -26.188 -5.922 1 97.94 85 ASP A C 1
ATOM 630 O O . ASP A 1 85 ? 5.148 -25.797 -4.906 1 97.94 85 ASP A O 1
ATOM 634 N N . LYS A 1 86 ? 3.822 -27.25 -6.004 1 95.31 86 LYS A N 1
ATOM 635 C CA . LYS A 1 86 ? 3.584 -28.078 -4.824 1 95.31 86 LYS A CA 1
ATOM 636 C C . LYS A 1 86 ? 4.891 -28.625 -4.27 1 95.31 86 LYS A C 1
ATOM 638 O O . LYS A 1 86 ? 5.023 -28.828 -3.059 1 95.31 86 LYS A O 1
ATOM 643 N N . ALA A 1 87 ? 5.906 -28.797 -5.062 1 96.12 87 ALA A N 1
ATOM 644 C CA . ALA A 1 87 ? 7.18 -29.391 -4.656 1 96.12 87 ALA A CA 1
ATOM 645 C C . ALA A 1 87 ? 8.125 -28.328 -4.102 1 96.12 87 ALA A C 1
ATOM 647 O O . ALA A 1 87 ? 9.227 -28.641 -3.658 1 96.12 87 ALA A O 1
ATOM 648 N N . GLY A 1 88 ? 7.73 -27.062 -4.223 1 96.88 88 GLY A N 1
ATOM 649 C CA . GLY A 1 88 ? 8.555 -25.984 -3.707 1 96.88 88 GLY A CA 1
ATOM 650 C C . GLY A 1 88 ? 9.484 -25.406 -4.754 1 96.88 88 GLY A C 1
ATOM 651 O O . GLY A 1 88 ? 10.383 -24.625 -4.43 1 96.88 88 GLY A O 1
ATOM 652 N N . ASN A 1 89 ? 9.242 -25.812 -6 1 97.75 89 ASN A N 1
ATOM 653 C CA . ASN A 1 89 ? 10.016 -25.203 -7.078 1 97.75 89 ASN A CA 1
ATOM 654 C C . ASN A 1 89 ? 9.5 -23.812 -7.41 1 97.75 89 ASN A C 1
ATOM 656 O O . ASN A 1 89 ? 8.289 -23.578 -7.441 1 97.75 89 ASN A O 1
ATOM 660 N N . VAL A 1 90 ? 10.461 -22.906 -7.719 1 98.12 90 VAL A N 1
ATOM 661 C CA . VAL A 1 90 ? 10.094 -21.562 -8.148 1 98.12 90 VAL A CA 1
ATOM 662 C C . VAL A 1 90 ? 9.641 -21.594 -9.602 1 98.12 90 VAL A C 1
ATOM 664 O O . VAL A 1 90 ? 10.383 -22.031 -10.484 1 98.12 90 VAL A O 1
ATOM 667 N N . ILE A 1 91 ? 8.43 -21.125 -9.797 1 98.12 91 ILE A N 1
ATOM 668 C CA . ILE A 1 91 ? 7.836 -21.047 -11.125 1 98.12 91 ILE A CA 1
ATOM 669 C C . ILE A 1 91 ? 8.016 -19.656 -11.703 1 98.12 91 ILE A C 1
ATOM 671 O O . ILE A 1 91 ? 8.18 -19.484 -12.914 1 98.12 91 ILE A O 1
ATOM 675 N N . TRP A 1 92 ? 8.008 -18.672 -10.914 1 98.44 92 TRP A N 1
ATOM 676 C CA . TRP A 1 92 ? 8.086 -17.25 -11.25 1 98.44 92 TRP A CA 1
ATOM 677 C C . TRP A 1 92 ? 8.469 -16.422 -10.031 1 98.44 92 TRP A C 1
ATOM 679 O O . TRP A 1 92 ? 8.141 -16.781 -8.898 1 98.44 92 TRP A O 1
ATOM 689 N N . SER A 1 93 ? 9.125 -15.32 -10.258 1 98.12 93 SER A N 1
ATOM 690 C CA . SER A 1 93 ? 9.469 -14.398 -9.188 1 98.12 93 SER A CA 1
ATOM 691 C C . SER A 1 93 ? 9.453 -12.953 -9.68 1 98.12 93 SER A C 1
ATOM 693 O O . SER A 1 93 ? 9.758 -12.68 -10.844 1 98.12 93 SER A O 1
ATOM 695 N N . SER A 1 94 ? 9.125 -12.055 -8.742 1 96.38 94 SER A N 1
ATOM 696 C CA . SER A 1 94 ? 9.164 -10.625 -9.047 1 96.38 94 SER A CA 1
ATOM 697 C C . SER A 1 94 ? 10.594 -10.109 -9.078 1 96.38 94 SER A C 1
ATOM 699 O O . SER A 1 94 ? 10.852 -9.008 -9.57 1 96.38 94 SER A O 1
ATOM 701 N N . ASP A 1 95 ? 11.516 -10.828 -8.5 1 95.94 95 ASP A N 1
ATOM 702 C CA . ASP A 1 95 ? 12.93 -10.461 -8.461 1 95.94 95 ASP A CA 1
ATOM 703 C C . ASP A 1 95 ? 13.133 -9.125 -7.766 1 95.94 95 ASP A C 1
ATOM 705 O O . ASP A 1 95 ? 13.844 -8.25 -8.273 1 95.94 95 ASP A O 1
ATOM 709 N N . THR A 1 96 ? 12.461 -8.906 -6.633 1 95.06 96 THR A N 1
ATOM 710 C CA . THR A 1 96 ? 12.516 -7.66 -5.887 1 95.06 96 THR A CA 1
ATOM 711 C C . THR A 1 96 ? 13.156 -7.875 -4.516 1 95.06 96 THR A C 1
ATOM 713 O O . THR A 1 96 ? 12.906 -7.109 -3.582 1 95.06 96 THR A O 1
ATOM 716 N N . TRP A 1 97 ? 13.883 -8.852 -4.41 1 91.5 97 TRP A N 1
ATOM 717 C CA . TRP A 1 97 ? 14.516 -9.18 -3.137 1 91.5 97 TRP A CA 1
ATOM 718 C C . TRP A 1 97 ? 15.242 -7.973 -2.562 1 91.5 97 TRP A C 1
ATOM 720 O O . TRP A 1 97 ? 15.891 -7.219 -3.299 1 91.5 97 TRP A O 1
ATOM 730 N N . SER A 1 98 ? 14.961 -7.73 -1.304 1 88.88 98 SER A N 1
ATOM 731 C CA . SER A 1 98 ? 15.656 -6.68 -0.573 1 88.88 98 SER A CA 1
ATOM 732 C C . SER A 1 98 ? 16 -7.121 0.845 1 88.88 98 SER A C 1
ATOM 734 O O . SER A 1 98 ? 15.18 -7.742 1.523 1 88.88 98 SER A O 1
ATOM 736 N N . ARG A 1 99 ? 17.172 -6.762 1.306 1 82.94 99 ARG A N 1
ATOM 737 C CA . ARG A 1 99 ? 17.641 -7.125 2.637 1 82.94 99 ARG A CA 1
ATOM 738 C C . ARG A 1 99 ? 17 -6.238 3.705 1 82.94 99 ARG A C 1
ATOM 740 O O . ARG A 1 99 ? 16.844 -6.656 4.855 1 82.94 99 ARG A O 1
ATOM 747 N N . TRP A 1 100 ? 16.719 -5.062 3.457 1 82.81 100 TRP A N 1
ATOM 748 C CA . TRP A 1 100 ? 16.406 -4.09 4.496 1 82.81 100 TRP A CA 1
ATOM 749 C C . TRP A 1 100 ? 14.977 -3.568 4.324 1 82.81 100 TRP A C 1
ATOM 751 O O . TRP A 1 100 ? 14.578 -2.604 4.984 1 82.81 100 TRP A O 1
ATOM 761 N N . GLY A 1 101 ? 14.227 -4.25 3.598 1 85.25 101 GLY A N 1
ATOM 762 C CA . GLY A 1 101 ? 12.883 -3.746 3.371 1 85.25 101 GLY A CA 1
ATOM 763 C C . GLY A 1 101 ? 11.836 -4.457 4.207 1 85.25 101 GLY A C 1
ATOM 764 O O . GLY A 1 101 ? 12.164 -5.258 5.082 1 85.25 101 GLY A O 1
ATOM 765 N N . GLY A 1 102 ? 10.531 -3.924 3.99 1 87 102 GLY A N 1
ATOM 766 C CA . GLY A 1 102 ? 9.367 -4.488 4.645 1 87 102 GLY A CA 1
ATOM 767 C C . GLY A 1 102 ? 8.852 -3.633 5.789 1 87 102 GLY A C 1
ATOM 768 O O . GLY A 1 102 ? 9.477 -2.631 6.152 1 87 102 GLY A O 1
ATOM 769 N N . PRO A 1 103 ? 7.625 -4.137 6.363 1 88.62 103 PRO A N 1
ATOM 770 C CA . PRO A 1 103 ? 6.77 -5.172 5.781 1 88.62 103 PRO A CA 1
ATOM 771 C C . PRO A 1 103 ? 6.227 -4.785 4.406 1 88.62 103 PRO A C 1
ATOM 773 O O . PRO A 1 103 ? 6.117 -3.596 4.094 1 88.62 103 PRO A O 1
ATOM 776 N N . TYR A 1 104 ? 5.922 -5.797 3.574 1 91.25 104 TYR A N 1
ATOM 777 C CA . TYR A 1 104 ? 5.492 -5.598 2.195 1 91.25 104 TYR A CA 1
ATOM 778 C C . TYR A 1 104 ? 3.982 -5.773 2.062 1 91.25 104 TYR A C 1
ATOM 780 O O . TYR A 1 104 ? 3.352 -6.434 2.893 1 91.25 104 TYR A O 1
ATOM 788 N N . LEU A 1 105 ? 3.465 -5.148 1.037 1 90.06 105 LEU A N 1
ATOM 789 C CA . LEU A 1 105 ? 2.061 -5.238 0.657 1 90.06 105 LEU A CA 1
ATOM 790 C C . LEU A 1 105 ? 1.917 -5.488 -0.84 1 90.06 105 LEU A C 1
ATOM 792 O O . LEU A 1 105 ? 2.594 -4.848 -1.648 1 90.06 105 LEU A O 1
ATOM 796 N N . PHE A 1 106 ? 1.18 -6.508 -1.149 1 92.25 106 PHE A N 1
ATOM 797 C CA . PHE A 1 106 ? 0.838 -6.816 -2.533 1 92.25 106 PHE A CA 1
ATOM 798 C C . PHE A 1 106 ? -0.63 -6.512 -2.809 1 92.25 106 PHE A C 1
ATOM 800 O O . PHE A 1 106 ? -1.519 -7.141 -2.229 1 92.25 106 PHE A O 1
ATOM 807 N N . VAL A 1 107 ? -0.889 -5.516 -3.779 1 89.69 107 VAL A N 1
ATOM 808 C CA . VAL A 1 107 ? -2.229 -4.941 -3.824 1 89.69 107 VAL A CA 1
ATOM 809 C C . VAL A 1 107 ? -2.754 -4.965 -5.258 1 89.69 107 VAL A C 1
ATOM 811 O O . VAL A 1 107 ? -2.064 -4.535 -6.188 1 89.69 107 VAL A O 1
ATOM 814 N N . LEU A 1 108 ? -3.961 -5.543 -5.441 1 91.69 108 LEU A N 1
ATOM 815 C CA . LEU A 1 108 ? -4.766 -5.207 -6.609 1 91.69 108 LEU A CA 1
ATOM 816 C C . LEU A 1 108 ? -5.512 -3.895 -6.398 1 91.69 108 LEU A C 1
ATOM 818 O O . LEU A 1 108 ? -6.453 -3.832 -5.605 1 91.69 108 LEU A O 1
ATOM 822 N N . GLN A 1 109 ? -5.133 -2.908 -7.148 1 84.12 109 GLN A N 1
ATOM 823 C CA . GLN A 1 109 ? -5.625 -1.56 -6.891 1 84.12 109 GLN A CA 1
ATOM 824 C C . GLN A 1 109 ? -6.902 -1.28 -7.676 1 84.12 109 GLN A C 1
ATOM 826 O O . GLN A 1 109 ? -7.242 -2.018 -8.602 1 84.12 109 GLN A O 1
ATOM 831 N N . ARG A 1 110 ? -7.555 -0.252 -7.281 1 79 110 ARG A N 1
ATOM 832 C CA . ARG A 1 110 ? -8.805 0.151 -7.922 1 79 110 ARG A CA 1
ATOM 833 C C . ARG A 1 110 ? -8.57 0.587 -9.359 1 79 110 ARG A C 1
ATOM 835 O O . ARG A 1 110 ? -9.492 0.593 -10.172 1 79 110 ARG A O 1
ATOM 842 N N . ASN A 1 111 ? -7.391 0.948 -9.688 1 78.38 111 ASN A N 1
ATOM 843 C CA . ASN A 1 111 ? -7.09 1.367 -11.055 1 78.38 111 ASN A CA 1
ATOM 844 C C . ASN A 1 111 ? -6.539 0.212 -11.891 1 78.38 111 ASN A C 1
ATOM 846 O O . ASN A 1 111 ? -5.848 0.434 -12.883 1 78.38 111 ASN A O 1
ATOM 850 N N . ARG A 1 112 ? -6.68 -0.962 -11.352 1 87.5 112 ARG A N 1
ATOM 851 C CA . ARG A 1 112 ? -6.398 -2.16 -12.133 1 87.5 112 ARG A CA 1
ATOM 852 C C . ARG A 1 112 ? -4.98 -2.656 -11.891 1 87.5 112 ARG A C 1
ATOM 854 O O . ARG A 1 112 ? -4.715 -3.859 -11.953 1 87.5 112 ARG A O 1
ATOM 861 N N . ASN A 1 113 ? -4.066 -1.763 -11.656 1 90.31 113 ASN A N 1
ATOM 862 C CA . ASN A 1 113 ? -2.67 -2.148 -11.5 1 90.31 113 ASN A CA 1
ATOM 863 C C . ASN A 1 113 ? -2.463 -3.014 -10.258 1 90.31 113 ASN A C 1
ATOM 865 O O . ASN A 1 113 ? -3.08 -2.775 -9.219 1 90.31 113 ASN A O 1
ATOM 869 N N . VAL A 1 114 ? -1.628 -4.039 -10.391 1 94.38 114 VAL A N 1
ATOM 870 C CA . VAL A 1 114 ? -1.146 -4.809 -9.25 1 94.38 114 VAL A CA 1
ATOM 871 C C . VAL A 1 114 ? 0.252 -4.332 -8.859 1 94.38 114 VAL A C 1
ATOM 873 O O . VAL A 1 114 ? 1.142 -4.234 -9.703 1 94.38 114 VAL A O 1
ATOM 876 N N . VAL A 1 115 ? 0.412 -4.055 -7.543 1 93.06 115 VAL A N 1
ATOM 877 C CA . VAL A 1 115 ? 1.662 -3.432 -7.125 1 93.06 115 VAL A CA 1
ATOM 878 C C . VAL A 1 115 ? 2.166 -4.09 -5.844 1 93.06 115 VAL A C 1
ATOM 880 O O . VAL A 1 115 ? 1.379 -4.379 -4.938 1 93.06 115 VAL A O 1
ATOM 883 N N . LEU A 1 116 ? 3.479 -4.355 -5.855 1 94.94 116 LEU A N 1
ATOM 884 C CA . LEU A 1 116 ? 4.184 -4.684 -4.621 1 94.94 116 LEU A CA 1
ATOM 885 C C . LEU A 1 116 ? 4.766 -3.43 -3.979 1 94.94 116 LEU A C 1
ATOM 887 O O . LEU A 1 116 ? 5.52 -2.691 -4.617 1 94.94 116 LEU A O 1
ATOM 891 N N . TYR A 1 117 ? 4.441 -3.297 -2.67 1 92.75 117 TYR A N 1
ATOM 892 C CA . TYR A 1 117 ? 4.902 -2.125 -1.938 1 92.75 117 TYR A CA 1
ATOM 893 C C . TYR A 1 117 ? 5.82 -2.527 -0.789 1 92.75 117 TYR A C 1
ATOM 895 O O . TYR A 1 117 ? 5.594 -3.545 -0.131 1 92.75 117 TYR A O 1
ATOM 903 N N . ASP A 1 118 ? 6.781 -1.593 -0.586 1 93.31 118 ASP A N 1
ATOM 904 C CA . ASP A 1 118 ? 7.699 -1.683 0.544 1 93.31 118 ASP A CA 1
ATOM 905 C C . ASP A 1 118 ? 7.441 -0.564 1.552 1 93.31 118 ASP A C 1
ATOM 907 O O . ASP A 1 118 ? 7.344 0.606 1.177 1 93.31 118 ASP A O 1
ATOM 911 N N . SER A 1 119 ? 7.34 -0.889 2.816 1 91.44 119 SER A N 1
ATOM 912 C CA . SER A 1 119 ? 7.062 0.128 3.826 1 91.44 119 SER A CA 1
ATOM 913 C C . SER A 1 119 ? 8.273 1.022 4.059 1 91.44 119 SER A C 1
ATOM 915 O O . SER A 1 119 ? 9.406 0.541 4.109 1 91.44 119 SER A O 1
ATOM 917 N N . LYS A 1 120 ? 8.016 2.357 4.199 1 92.81 120 LYS A N 1
ATOM 918 C CA . LYS A 1 120 ? 9.086 3.326 4.398 1 92.81 120 LYS A CA 1
ATOM 919 C C . LYS A 1 120 ? 8.938 4.047 5.734 1 92.81 120 LYS A C 1
ATOM 921 O O . LYS A 1 120 ? 9.914 4.539 6.301 1 92.81 120 LYS A O 1
ATOM 926 N N . TRP A 1 121 ? 7.801 4.176 6.234 1 94.25 121 TRP A N 1
ATOM 927 C CA . TRP A 1 121 ? 7.445 4.875 7.465 1 94.25 121 TRP A CA 1
ATOM 928 C C . TRP A 1 121 ? 6.117 4.363 8.016 1 94.25 121 TRP A C 1
ATOM 930 O O . TRP A 1 121 ? 5.227 3.982 7.254 1 94.25 121 TRP A O 1
ATOM 940 N N . ALA A 1 122 ? 6.027 4.363 9.336 1 94.12 122 ALA A N 1
ATOM 941 C CA . ALA A 1 122 ? 4.77 3.949 9.953 1 94.12 122 ALA A CA 1
ATOM 942 C C . ALA A 1 122 ? 4.594 4.602 11.32 1 94.12 122 ALA A C 1
ATOM 944 O O . ALA A 1 122 ? 5.57 5.035 11.945 1 94.12 122 ALA A O 1
ATOM 945 N N . THR A 1 123 ? 3.279 4.633 11.734 1 93.56 123 THR A N 1
ATOM 946 C CA . THR A 1 123 ? 2.986 5.121 13.078 1 93.56 123 THR A CA 1
ATOM 947 C C . THR A 1 123 ? 3.283 4.043 14.117 1 93.56 123 THR A C 1
ATOM 949 O O . THR A 1 123 ? 3.387 4.34 15.312 1 93.56 123 THR A O 1
ATOM 952 N N . ASN A 1 124 ? 3.346 2.803 13.742 1 87.94 124 ASN A N 1
ATOM 953 C CA . ASN A 1 124 ? 3.6 1.666 14.625 1 87.94 124 ASN A CA 1
ATOM 954 C C . ASN A 1 124 ? 2.533 1.549 15.711 1 87.94 124 ASN A C 1
ATOM 956 O O . ASN A 1 124 ? 2.854 1.356 16.875 1 87.94 124 ASN A O 1
ATOM 960 N N . THR A 1 125 ? 1.291 1.671 15.281 1 89.19 125 THR A N 1
ATOM 961 C CA . THR A 1 125 ? 0.161 1.625 16.203 1 89.19 125 THR A CA 1
ATOM 962 C C . THR A 1 125 ? -0.667 0.363 15.977 1 89.19 125 THR A C 1
ATOM 964 O O . THR A 1 125 ? -1.799 0.264 16.453 1 89.19 125 THR A O 1
ATOM 967 N N . TYR A 1 126 ? -0.169 -0.621 15.297 1 80.31 126 TYR A N 1
ATOM 968 C CA . TYR A 1 126 ? -0.938 -1.803 14.93 1 80.31 126 TYR A CA 1
ATOM 969 C C . TYR A 1 126 ? -1.397 -2.564 16.172 1 80.31 126 TYR A C 1
ATOM 971 O O . TYR A 1 126 ? -0.737 -2.527 17.203 1 80.31 126 TYR A O 1
ATOM 979 N N . THR A 1 127 ? -2.646 -3.037 16 1 75.44 127 THR A N 1
ATOM 980 C CA . THR A 1 127 ? -3.168 -3.881 17.062 1 75.44 127 THR A CA 1
ATOM 981 C C . THR A 1 127 ? -2.725 -5.328 16.875 1 75.44 127 THR A C 1
ATOM 983 O O . THR A 1 127 ? -2.541 -5.785 15.75 1 75.44 127 THR A O 1
ATOM 986 N N . ALA A 1 128 ? -2.164 -5.945 17.875 1 58.47 128 ALA A N 1
ATOM 987 C CA . ALA A 1 128 ? -1.607 -7.297 17.875 1 58.47 128 ALA A CA 1
ATOM 988 C C . ALA A 1 128 ? -2.494 -8.25 17.094 1 58.47 128 ALA A C 1
ATOM 990 O O . ALA A 1 128 ? -1.994 -9.156 16.406 1 58.47 128 ALA A O 1
ATOM 991 N N . ASN A 1 129 ? -3.732 -8.43 17.359 1 47.38 129 ASN A N 1
ATOM 992 C CA . ASN A 1 129 ? -4.559 -9.523 16.875 1 47.38 129 ASN A CA 1
ATOM 993 C C . ASN A 1 129 ? -4.949 -9.328 15.414 1 47.38 129 ASN A C 1
ATOM 995 O O . ASN A 1 129 ? -5.801 -10.047 14.891 1 47.38 129 ASN A O 1
ATOM 999 N N . SER A 1 130 ? -4.312 -8.383 14.891 1 46.75 130 SER A N 1
ATOM 1000 C CA . SER A 1 130 ? -4.875 -8.227 13.555 1 46.75 130 SER A CA 1
ATOM 1001 C C . SER A 1 130 ? -4.004 -8.906 12.5 1 46.75 130 SER A C 1
ATOM 1003 O O . SER A 1 130 ? -2.775 -8.789 12.539 1 46.75 130 SER A O 1
ATOM 1005 N N . GLU A 1 131 ? -4.367 -9.984 12.016 1 41.59 131 GLU A N 1
ATOM 1006 C CA . GLU A 1 131 ? -3.779 -10.695 10.883 1 41.59 131 GLU A CA 1
ATOM 1007 C C . GLU A 1 131 ? -3.375 -9.734 9.773 1 41.59 131 GLU A C 1
ATOM 1009 O O . GLU A 1 131 ? -4.125 -8.812 9.438 1 41.59 131 GLU A O 1
ATOM 1014 N N . GLY A 1 132 ? -2.059 -9.883 9.305 1 40.19 132 GLY A N 1
ATOM 1015 C CA . GLY A 1 132 ? -1.599 -9.258 8.078 1 40.19 132 GLY A CA 1
ATOM 1016 C C . GLY A 1 132 ? -0.724 -8.039 8.32 1 40.19 132 GLY A C 1
ATOM 1017 O O . GLY A 1 132 ? -0.479 -7.254 7.398 1 40.19 132 GLY A O 1
ATOM 1018 N N . PHE A 1 133 ? -0.479 -7.535 9.68 1 43.28 133 PHE A N 1
ATOM 1019 C CA . PHE A 1 133 ? -0.164 -6.129 9.898 1 43.28 133 PHE A CA 1
ATOM 1020 C C . PHE A 1 133 ? 1.332 -5.883 9.758 1 43.28 133 PHE A C 1
ATOM 1022 O O . PHE A 1 133 ? 2.146 -6.668 10.25 1 43.28 133 PHE A O 1
ATOM 1029 N N . VAL A 1 134 ? 1.823 -5.32 8.664 1 40.34 134 VAL A N 1
ATOM 1030 C CA . VAL A 1 134 ? 3.219 -5.012 8.367 1 40.34 134 VAL A CA 1
ATOM 1031 C C . VAL A 1 134 ? 3.688 -3.854 9.25 1 40.34 134 VAL A C 1
ATOM 1033 O O . VAL A 1 134 ? 3.025 -2.816 9.328 1 40.34 134 VAL A O 1
ATOM 1036 N N . VAL A 1 135 ? 4.473 -4.152 10.312 1 34.31 135 VAL A N 1
ATOM 1037 C CA . VAL A 1 135 ? 5.234 -3.189 11.102 1 34.31 135 VAL A CA 1
ATOM 1038 C C . VAL A 1 135 ? 6.312 -2.549 10.227 1 34.31 135 VAL A C 1
ATOM 1040 O O . VAL A 1 135 ? 7.016 -3.242 9.484 1 34.31 135 VAL A O 1
ATOM 1043 N N . ALA A 1 136 ? 6.199 -1.352 9.922 1 34.69 136 ALA A N 1
ATOM 1044 C CA . ALA A 1 136 ? 7.301 -0.646 9.273 1 34.69 136 ALA A CA 1
ATOM 1045 C C . ALA A 1 136 ? 8.586 -0.782 10.078 1 34.69 136 ALA A C 1
ATOM 1047 O O . ALA A 1 136 ? 8.578 -0.64 11.305 1 34.69 136 ALA A O 1
ATOM 1048 N N . LYS A 1 137 ? 9.57 -1.58 9.633 1 30.86 137 LYS A N 1
ATOM 1049 C CA . LYS A 1 137 ? 10.875 -1.644 10.289 1 30.86 137 LYS A CA 1
ATOM 1050 C C . LYS A 1 137 ? 11.609 -0.307 10.188 1 30.86 137 LYS A C 1
ATOM 1052 O O . LYS A 1 137 ? 11.867 0.186 9.086 1 30.86 137 LYS A O 1
ATOM 1057 N N . ARG A 1 138 ? 11.531 0.687 11.188 1 28.92 138 ARG A N 1
ATOM 1058 C CA . ARG A 1 138 ? 12.438 1.828 11.289 1 28.92 138 ARG A CA 1
ATOM 1059 C C . ARG A 1 138 ? 13.867 1.371 11.555 1 28.92 138 ARG A C 1
ATOM 1061 O O . ARG A 1 138 ? 14.117 0.597 12.484 1 28.92 138 ARG A O 1
ATOM 1068 N N . ASP A 1 139 ? 14.742 1.321 10.625 1 28.5 139 ASP A N 1
ATOM 1069 C CA . ASP A 1 139 ? 16.156 1.361 11.016 1 28.5 139 ASP A CA 1
ATOM 1070 C C . ASP A 1 139 ? 16.484 2.658 11.75 1 28.5 139 ASP A C 1
ATOM 1072 O O . ASP A 1 139 ? 16.656 3.707 11.125 1 28.5 139 ASP A O 1
ATOM 1076 N N . HIS A 1 140 ? 16.016 2.979 12.953 1 27.44 140 HIS A N 1
ATOM 1077 C CA . HIS A 1 140 ? 16.734 3.969 13.742 1 27.44 140 HIS A CA 1
ATOM 1078 C C . HIS A 1 140 ? 18.203 3.564 13.93 1 27.44 140 HIS A C 1
ATOM 1080 O O . HIS A 1 140 ? 18.5 2.385 14.125 1 27.44 140 HIS A O 1
ATOM 1086 N N . ASN A 1 141 ? 19.328 4.223 13.773 1 27.47 141 ASN A N 1
ATOM 1087 C CA . ASN A 1 141 ? 20.531 4.109 14.609 1 27.47 141 ASN A CA 1
ATOM 1088 C C . ASN A 1 141 ? 20.156 3.869 16.078 1 27.47 141 ASN A C 1
ATOM 1090 O O . ASN A 1 141 ? 21.016 3.488 16.875 1 27.47 141 ASN A O 1
ATOM 1094 N N . ASP A 1 142 ? 19.688 4.824 16.984 1 26.66 142 ASP A N 1
ATOM 1095 C CA . ASP A 1 142 ? 19.781 4.469 18.391 1 26.66 142 ASP A CA 1
ATOM 1096 C C . ASP A 1 142 ? 18.984 3.197 18.688 1 26.66 142 ASP A C 1
ATOM 1098 O O . ASP A 1 142 ? 18.141 2.789 17.891 1 26.66 142 ASP A O 1
ATOM 1102 N N . THR A 1 143 ? 18.734 2.639 20.203 1 26.72 143 THR A N 1
ATOM 1103 C CA . THR A 1 143 ? 18.703 1.489 21.109 1 26.72 143 THR A CA 1
ATOM 1104 C C . THR A 1 143 ? 17.406 0.71 20.938 1 26.72 143 THR A C 1
ATOM 1106 O O . THR A 1 143 ? 17.312 -0.461 21.312 1 26.72 143 THR A O 1
ATOM 1109 N N . SER A 1 144 ? 16.047 1.217 21.344 1 25.58 144 SER A N 1
ATOM 1110 C CA . SER A 1 144 ? 15.133 0.279 21.984 1 25.58 144 SER A CA 1
ATOM 1111 C C . SER A 1 144 ? 14.617 -0.763 21 1 25.58 144 SER A C 1
ATOM 1113 O O . SER A 1 144 ? 14.438 -0.469 19.828 1 25.58 144 SER A O 1
ATOM 1115 N N . ILE A 1 145 ? 14.695 -2.088 21.406 1 23.55 145 ILE A N 1
ATOM 1116 C CA . ILE A 1 145 ? 14.492 -3.438 20.891 1 23.55 145 ILE A CA 1
ATOM 1117 C C . ILE A 1 145 ? 13.125 -3.527 20.203 1 23.55 145 ILE A C 1
ATOM 1119 O O . ILE A 1 145 ? 12.102 -3.186 20.797 1 23.55 145 ILE A O 1
ATOM 1123 N N . MET A 1 146 ? 13.039 -3.186 19.047 1 27.02 146 MET A N 1
ATOM 1124 C CA . MET A 1 146 ? 11.805 -3.432 18.312 1 27.02 146 MET A CA 1
ATOM 1125 C C . MET A 1 146 ? 11.422 -4.906 18.375 1 27.02 146 MET A C 1
ATOM 1127 O O . MET A 1 146 ? 12.203 -5.77 17.969 1 27.02 146 MET A O 1
ATOM 1131 N N . THR A 1 147 ? 10.828 -5.352 19.438 1 24.78 147 THR A N 1
ATOM 1132 C CA . THR A 1 147 ? 10.453 -6.75 19.594 1 24.78 147 THR A CA 1
ATOM 1133 C C . THR A 1 147 ? 9.508 -7.191 18.484 1 24.78 147 THR A C 1
ATOM 1135 O O . THR A 1 147 ? 8.523 -6.504 18.203 1 24.78 147 THR A O 1
ATOM 1138 N N . GLU A 1 148 ? 9.977 -7.883 17.594 1 28.78 148 GLU A N 1
ATOM 1139 C CA . GLU A 1 148 ? 9.305 -8.641 16.531 1 28.78 148 GLU A CA 1
ATOM 1140 C C . GLU A 1 148 ? 8.18 -9.5 17.109 1 28.78 148 GLU A C 1
ATOM 1142 O O . GLU A 1 148 ? 8.414 -10.352 17.969 1 28.78 148 GLU A O 1
ATOM 1147 N N . VAL A 1 149 ? 7.141 -9 17.719 1 27.53 149 VAL A N 1
ATOM 1148 C CA . VAL A 1 149 ? 6.254 -10.078 18.141 1 27.53 149 VAL A CA 1
ATOM 1149 C C . VAL A 1 149 ? 5.449 -10.578 16.938 1 27.53 149 VAL A C 1
ATOM 1151 O O . VAL A 1 149 ? 4.723 -9.812 16.297 1 27.53 149 VAL A O 1
ATOM 1154 N N . VAL A 1 150 ? 6.027 -11.523 16.281 1 30.5 150 VAL A N 1
ATOM 1155 C CA . VAL A 1 150 ? 5.332 -12.359 15.305 1 30.5 150 VAL A CA 1
ATOM 1156 C C . VAL A 1 150 ? 4.137 -13.039 15.969 1 30.5 150 VAL A C 1
ATOM 1158 O O . VAL A 1 150 ? 4.289 -13.75 16.953 1 30.5 150 VAL A O 1
ATOM 1161 N N . VAL A 1 151 ? 3.018 -12.516 15.906 1 31.66 151 VAL A N 1
ATOM 1162 C CA . VAL A 1 151 ? 1.951 -13.367 16.438 1 31.66 151 VAL A CA 1
ATOM 1163 C C . VAL A 1 151 ? 1.81 -14.617 15.562 1 31.66 151 VAL A C 1
ATOM 1165 O O . VAL A 1 151 ? 1.765 -14.523 14.336 1 31.66 151 VAL A O 1
ATOM 1168 N N . PRO A 1 152 ? 2.232 -15.875 16.094 1 29.44 152 PRO A N 1
ATOM 1169 C CA . PRO A 1 152 ? 2.193 -17.188 15.445 1 29.44 152 PRO A CA 1
ATOM 1170 C C . PRO A 1 152 ? 0.888 -17.438 14.695 1 29.44 152 PRO A C 1
ATOM 1172 O O . PRO A 1 152 ? -0.174 -16.984 15.125 1 29.44 152 PRO A O 1
ATOM 1175 N N . ALA A 1 153 ? 1.05 -17.75 13.391 1 31.14 153 ALA A N 1
ATOM 1176 C CA . ALA A 1 153 ? -0.087 -18.438 12.773 1 31.14 153 ALA A CA 1
ATOM 1177 C C . ALA A 1 153 ? -0.61 -19.562 13.664 1 31.14 153 ALA A C 1
ATOM 1179 O O . ALA A 1 153 ? 0.149 -20.156 14.43 1 31.14 153 ALA A O 1
ATOM 1180 N N . ALA A 1 154 ? -1.921 -19.812 13.781 1 32.09 154 ALA A N 1
ATOM 1181 C CA . ALA A 1 154 ? -2.361 -20.953 14.578 1 32.09 154 ALA A CA 1
ATOM 1182 C C . ALA A 1 154 ? -1.481 -22.172 14.32 1 32.09 154 ALA A C 1
ATOM 1184 O O . ALA A 1 154 ? -0.91 -22.734 15.25 1 32.09 154 ALA A O 1
ATOM 1185 N N . ASP A 1 155 ? -2 -23.219 13.633 1 28.8 155 ASP A N 1
ATOM 1186 C CA . ASP A 1 155 ? -1.786 -24.672 13.734 1 28.8 155 ASP A CA 1
ATOM 1187 C C . ASP A 1 155 ? -0.531 -25.094 12.977 1 28.8 155 ASP A C 1
ATOM 1189 O O . ASP A 1 155 ? -0.551 -25.203 11.75 1 28.8 155 ASP A O 1
ATOM 1193 N N . GLU A 1 156 ? 0.621 -24.531 13.148 1 29.23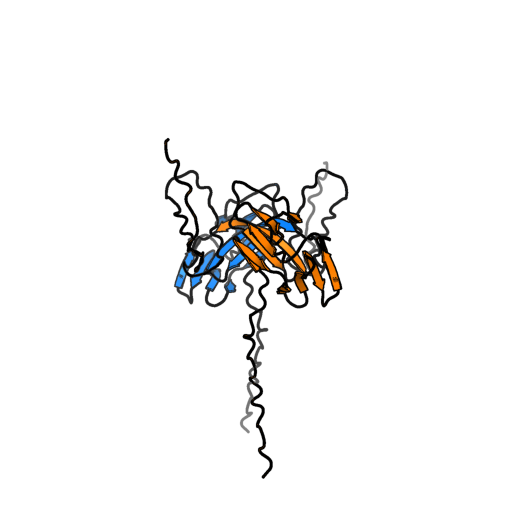 156 GLU A N 1
ATOM 1194 C CA . GLU A 1 156 ? 1.666 -25.359 12.547 1 29.23 156 GLU A CA 1
ATOM 1195 C C . GLU A 1 156 ? 1.646 -26.781 13.102 1 29.23 156 GLU A C 1
ATOM 1197 O O . GLU A 1 156 ? 1.642 -26.969 14.32 1 29.23 156 GLU A O 1
ATOM 1202 N N . PRO A 1 157 ? 1.358 -27.844 12.25 1 29.08 157 PRO A N 1
ATOM 1203 C CA . PRO A 1 157 ? 1.621 -29.203 12.75 1 29.08 157 PRO A CA 1
ATOM 1204 C C . PRO A 1 157 ? 3.062 -29.391 13.219 1 29.08 157 PRO A C 1
ATOM 1206 O O . PRO A 1 157 ? 3.957 -28.656 12.773 1 29.08 157 PRO A O 1
ATOM 1209 N N . ALA A 1 158 ? 3.375 -30.125 14.352 1 29.14 158 ALA A N 1
ATOM 1210 C CA . ALA A 1 158 ? 4.418 -30.578 15.266 1 29.14 158 ALA A CA 1
ATOM 1211 C C . ALA A 1 158 ? 5.59 -31.188 14.5 1 29.14 158 ALA A C 1
ATOM 1213 O O . ALA A 1 158 ? 6.641 -31.469 15.086 1 29.14 158 ALA A O 1
ATOM 1214 N N . ASN A 1 159 ? 5.543 -31.719 13.273 1 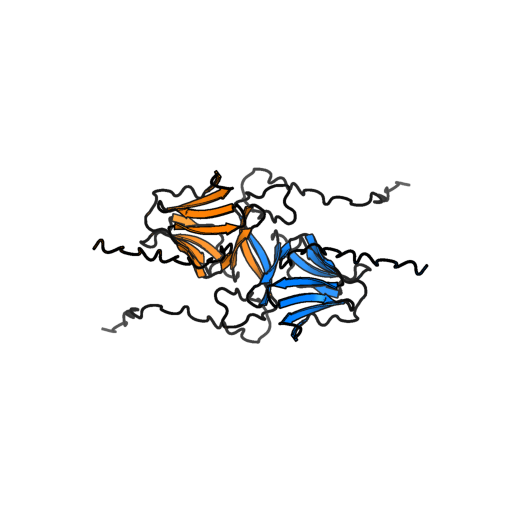25.17 159 ASN A N 1
ATOM 1215 C CA . ASN A 1 159 ? 6.516 -32.781 13.055 1 25.17 159 ASN A CA 1
ATOM 1216 C C . ASN A 1 159 ? 7.891 -32.219 12.695 1 25.17 159 ASN A C 1
ATOM 1218 O O . ASN A 1 159 ? 8.242 -32.156 11.516 1 25.17 159 ASN A O 1
ATOM 1222 N N . ARG A 1 160 ? 8.391 -31.156 13.25 1 25.89 160 ARG A N 1
ATOM 1223 C CA . ARG A 1 160 ? 9.758 -30.891 12.805 1 25.89 160 ARG A CA 1
ATOM 1224 C C . ARG A 1 160 ? 10.734 -31.875 13.445 1 25.89 160 ARG A C 1
ATOM 1226 O O . ARG A 1 160 ? 10.906 -31.875 14.672 1 25.89 160 ARG A O 1
ATOM 1233 N N . LYS A 1 161 ? 11.023 -33.094 12.828 1 24.02 161 LYS A N 1
ATOM 1234 C CA . LYS A 1 161 ? 12.156 -33.969 13.172 1 24.02 161 LYS A CA 1
ATOM 1235 C C . LYS A 1 161 ? 13.461 -33.156 13.156 1 24.02 161 LYS A C 1
ATOM 1237 O O . LYS A 1 161 ? 13.82 -32.562 12.141 1 24.02 161 LYS A O 1
ATOM 1242 N N . ILE A 1 162 ? 13.844 -32.594 14.156 1 23.34 162 ILE A N 1
ATOM 1243 C CA . ILE A 1 162 ? 15.18 -32.031 14.398 1 23.34 162 ILE A CA 1
ATOM 1244 C C . ILE A 1 162 ? 16.219 -33.125 14.211 1 23.34 162 ILE A C 1
ATOM 1246 O O . ILE A 1 162 ? 16.172 -34.188 14.875 1 23.34 162 ILE A O 1
ATOM 1250 N N . ALA A 1 163 ? 16.797 -33.375 13 1 26.81 163 ALA A N 1
ATOM 1251 C CA . ALA A 1 163 ? 17.953 -34.25 12.836 1 26.81 163 ALA A CA 1
ATOM 1252 C C . ALA A 1 163 ? 19.078 -33.844 13.789 1 26.81 163 ALA A C 1
ATOM 1254 O O . ALA A 1 163 ? 19.516 -32.688 13.797 1 26.81 163 ALA A O 1
ATOM 1255 N N . MET A 1 164 ? 19.094 -34.406 14.969 1 22.14 164 MET A N 1
ATOM 1256 C CA . MET A 1 164 ? 20.156 -34.375 15.977 1 22.14 164 MET A CA 1
ATOM 1257 C C . MET A 1 164 ? 21.469 -34.875 15.383 1 22.14 164 MET A C 1
ATOM 1259 O O . MET A 1 164 ? 21.5 -35.875 14.656 1 22.14 164 MET A O 1
ATOM 1263 N N . ALA A 1 165 ? 22.453 -34.031 15.18 1 27.34 165 ALA A N 1
ATOM 1264 C CA . ALA A 1 165 ? 23.875 -34.312 14.984 1 27.34 165 ALA A CA 1
ATOM 1265 C C . ALA A 1 165 ? 24.359 -35.312 16.031 1 27.34 165 ALA A C 1
ATOM 1267 O O . ALA A 1 165 ? 24.406 -35 17.219 1 27.34 165 ALA A O 1
ATOM 1268 N N . THR A 1 166 ? 23.75 -36.5 15.977 1 21.61 166 THR A N 1
ATOM 1269 C CA . THR A 1 166 ? 24.422 -37.5 16.812 1 21.61 166 THR A CA 1
ATOM 1270 C C . THR A 1 166 ? 25.891 -37.625 16.391 1 21.61 166 THR A C 1
ATOM 1272 O O . THR A 1 166 ? 26.188 -37.875 15.219 1 21.61 166 THR A O 1
ATOM 1275 N N . ASN A 1 167 ? 26.828 -36.812 17.094 1 24.39 167 ASN A N 1
ATOM 1276 C CA . ASN A 1 167 ? 28.25 -37.156 17.25 1 24.39 167 ASN A CA 1
ATOM 1277 C C . ASN A 1 167 ? 28.438 -38.656 17.469 1 24.39 167 ASN A C 1
ATOM 1279 O O . ASN A 1 167 ? 27.922 -39.219 18.422 1 24.39 167 ASN A O 1
ATOM 1283 N N . ASN A 1 168 ? 28.375 -39.406 16.375 1 23.95 168 ASN A N 1
ATOM 1284 C CA . ASN A 1 168 ? 29.219 -40.594 16.5 1 23.95 168 ASN A CA 1
ATOM 1285 C C . ASN A 1 168 ? 30.703 -40.25 16.328 1 23.95 168 ASN A C 1
ATOM 1287 O O . ASN A 1 168 ? 31.047 -39.375 15.516 1 23.95 168 ASN A O 1
ATOM 1291 N N . MET B 1 1 ? -56 31.953 7 1 33.81 1 MET B N 1
ATOM 1292 C CA . MET B 1 1 ? -55.406 31.094 6.004 1 33.81 1 MET B CA 1
ATOM 1293 C C . MET B 1 1 ? -53.875 30.969 6.238 1 33.81 1 MET B C 1
ATOM 1295 O O . MET B 1 1 ? -53.156 31.938 6.031 1 33.81 1 MET B O 1
ATOM 1299 N N . ALA B 1 2 ? -53.531 30.188 7.309 1 45.31 2 ALA B N 1
ATOM 1300 C CA . ALA B 1 2 ? -52.156 2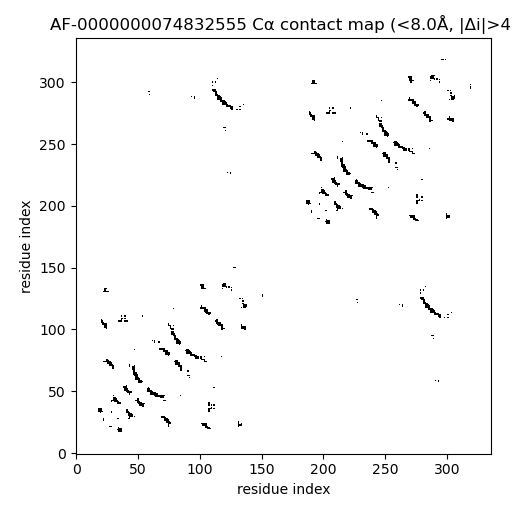9.938 7.727 1 45.31 2 ALA B CA 1
ATOM 1301 C C . ALA B 1 2 ? -51.344 29.266 6.621 1 45.31 2 ALA B C 1
ATOM 1303 O O . ALA B 1 2 ? -51.812 28.281 6.031 1 45.31 2 ALA B O 1
ATOM 1304 N N . ALA B 1 3 ? -50.5 30.062 5.879 1 44.25 3 ALA B N 1
ATOM 1305 C CA . ALA B 1 3 ? -49.562 29.562 4.887 1 44.25 3 ALA B CA 1
ATOM 1306 C C . ALA B 1 3 ? -48.625 28.516 5.492 1 44.25 3 ALA B C 1
ATOM 1308 O O . ALA B 1 3 ? -47.938 28.781 6.484 1 44.25 3 ALA B O 1
ATOM 1309 N N . LEU B 1 4 ? -48.969 27.203 5.41 1 41.16 4 LEU B N 1
ATOM 1310 C CA . LEU B 1 4 ? -48.125 26.078 5.742 1 41.16 4 LEU B CA 1
ATOM 1311 C C . LEU B 1 4 ? -46.844 26.109 4.914 1 41.16 4 LEU B C 1
ATOM 1313 O O . LEU B 1 4 ? -46.875 26 3.688 1 41.16 4 LEU B O 1
ATOM 1317 N N . VAL B 1 5 ? -45.844 26.906 5.297 1 40.81 5 VAL B N 1
ATOM 1318 C CA . VAL B 1 5 ? -44.531 26.812 4.656 1 40.81 5 VAL B CA 1
ATOM 1319 C C . VAL B 1 5 ? -43.969 25.406 4.809 1 40.81 5 VAL B C 1
ATOM 1321 O O . VAL B 1 5 ? -43.844 24.906 5.922 1 40.81 5 VAL B O 1
ATOM 1324 N N . MET B 1 6 ? -44.25 24.516 3.861 1 39.09 6 MET B N 1
ATOM 1325 C CA . MET B 1 6 ? -43.562 23.219 3.793 1 39.09 6 MET B CA 1
ATOM 1326 C C . MET B 1 6 ? -42.062 23.406 3.746 1 39.09 6 MET B C 1
ATOM 1328 O O . MET B 1 6 ? -41.531 24.109 2.875 1 39.09 6 MET B O 1
ATOM 1332 N N . LEU B 1 7 ? -41.344 23.453 4.824 1 36.59 7 LEU B N 1
ATOM 1333 C CA . LEU B 1 7 ? -39.906 23.344 4.859 1 36.59 7 LEU B CA 1
ATOM 1334 C C . LEU B 1 7 ? -39.438 22.109 4.109 1 36.59 7 LEU B C 1
ATOM 1336 O O . LEU B 1 7 ? -39.75 20.984 4.492 1 36.59 7 LEU B O 1
ATOM 1340 N N . SER B 1 8 ? -39.219 22.188 2.809 1 37.09 8 SER B N 1
ATOM 1341 C CA . SER B 1 8 ? -38.562 21.109 2.086 1 37.09 8 SER B CA 1
ATOM 1342 C C . SER B 1 8 ? -37.188 20.797 2.691 1 37.09 8 SER B C 1
ATOM 1344 O O . SER B 1 8 ? -36.344 21.688 2.826 1 37.09 8 SER B O 1
ATOM 1346 N N . ALA B 1 9 ? -37.062 19.891 3.678 1 37.12 9 ALA B N 1
ATOM 1347 C CA . ALA B 1 9 ? -35.781 19.375 4.109 1 37.12 9 ALA B CA 1
ATOM 1348 C C . ALA B 1 9 ? -34.969 18.844 2.92 1 37.12 9 ALA B C 1
ATOM 1350 O O . ALA B 1 9 ? -35.406 17.922 2.227 1 37.12 9 ALA B O 1
ATOM 1351 N N . ILE B 1 10 ? -34.25 19.688 2.266 1 35.5 10 ILE B N 1
ATOM 1352 C CA . ILE B 1 10 ? -33.25 19.188 1.312 1 35.5 10 ILE B CA 1
ATOM 1353 C C . ILE B 1 10 ? -32.406 18.109 1.967 1 35.5 10 ILE B C 1
ATOM 1355 O O . ILE B 1 10 ? -31.672 18.375 2.932 1 35.5 10 ILE B O 1
ATOM 1359 N N . LEU B 1 11 ? -32.812 16.906 1.965 1 35.09 11 LEU B N 1
ATOM 1360 C CA . LEU B 1 11 ? -31.891 15.805 2.252 1 35.09 11 LEU B CA 1
ATOM 1361 C C . LEU B 1 11 ? -30.594 15.953 1.466 1 35.09 11 LEU B C 1
ATOM 1363 O O . LEU B 1 11 ? -30.578 15.805 0.242 1 35.09 11 LEU B O 1
ATOM 1367 N N . LEU B 1 12 ? -29.859 16.984 1.867 1 33.75 12 LEU B N 1
ATOM 1368 C CA . LEU B 1 12 ? -28.516 16.938 1.301 1 33.75 12 LEU B CA 1
ATOM 1369 C C . LEU B 1 12 ? -27.969 15.523 1.288 1 33.75 12 LEU B C 1
ATOM 1371 O O . LEU B 1 12 ? -27.734 14.93 2.346 1 33.75 12 LEU B O 1
ATOM 1375 N N . PHE B 1 13 ? -28.438 14.75 0.419 1 33.62 13 PHE B N 1
ATOM 1376 C CA . PHE B 1 13 ? -27.688 13.539 0.13 1 33.62 13 PHE B CA 1
ATOM 1377 C C . PHE B 1 13 ? -26.188 13.812 0.173 1 33.62 13 PHE B C 1
ATOM 1379 O O . PHE B 1 13 ? -25.641 14.438 -0.734 1 33.62 13 PHE B O 1
ATOM 1386 N N . LEU B 1 14 ? -25.672 14.117 1.34 1 36.75 14 LEU B N 1
ATOM 1387 C CA . LEU B 1 14 ? -24.219 14.047 1.393 1 36.75 14 LEU B CA 1
ATOM 1388 C C . LEU B 1 14 ? -23.703 12.828 0.633 1 36.75 14 LEU B C 1
ATOM 1390 O O . LEU B 1 14 ? -24.156 11.703 0.872 1 36.75 14 LEU B O 1
ATOM 1394 N N . PRO B 1 15 ? -23.406 12.984 -0.563 1 37.78 15 PRO B N 1
ATOM 1395 C CA . PRO B 1 15 ? -22.812 11.812 -1.196 1 37.78 15 PRO B CA 1
ATOM 1396 C C . PRO B 1 15 ? -22.062 10.93 -0.205 1 37.78 15 PRO B C 1
ATOM 1398 O O . PRO B 1 15 ? -21.5 11.43 0.774 1 37.78 15 PRO B O 1
ATOM 1401 N N . SER B 1 16 ? -22.562 9.828 0.123 1 36.56 16 SER B N 1
ATOM 1402 C CA . SER B 1 16 ? -21.766 8.828 0.826 1 36.56 16 SER B CA 1
ATOM 1403 C C . SER B 1 16 ? -20.297 8.891 0.397 1 36.56 16 SER B C 1
ATOM 1405 O O . SER B 1 16 ? -19.922 8.359 -0.652 1 36.56 16 SER B O 1
ATOM 1407 N N . SER B 1 17 ? -19.609 10.023 0.324 1 43.31 17 SER B N 1
ATOM 1408 C CA . SER B 1 17 ? -18.188 10.031 0.018 1 43.31 17 SER B CA 1
ATOM 1409 C C . SER B 1 17 ? -17.484 8.828 0.635 1 43.31 17 SER B C 1
ATOM 1411 O O . SER B 1 17 ? -17.547 8.617 1.848 1 43.31 17 SER B O 1
ATOM 1413 N N . MET B 1 18 ? -17.625 7.676 0.024 1 50.06 18 MET B N 1
ATOM 1414 C CA . MET B 1 18 ? -16.859 6.535 0.517 1 50.06 18 MET B CA 1
ATOM 1415 C C . MET B 1 18 ? -15.586 7 1.213 1 50.06 18 MET B C 1
ATOM 1417 O O . MET B 1 18 ? -14.852 7.836 0.681 1 50.06 18 MET B O 1
ATOM 1421 N N . ALA B 1 19 ? -15.586 6.793 2.445 1 66.62 19 ALA B N 1
ATOM 1422 C CA . ALA B 1 19 ? -14.445 7.098 3.303 1 66.62 19 ALA B CA 1
ATOM 1423 C C . ALA B 1 19 ? -13.141 6.598 2.686 1 66.62 19 ALA B C 1
ATOM 1425 O O . ALA B 1 19 ? -13.078 5.465 2.199 1 66.62 19 ALA B O 1
ATOM 1426 N N . LYS B 1 20 ? -12.312 7.527 2.32 1 84.88 20 LYS B N 1
ATOM 1427 C CA . LYS B 1 20 ? -11 7.234 1.754 1 84.88 20 LYS B CA 1
ATOM 1428 C C . LYS B 1 20 ? -10 6.848 2.844 1 84.88 20 LYS B C 1
ATOM 1430 O O . LYS B 1 20 ? -9.953 7.48 3.9 1 84.88 20 LYS B O 1
ATOM 1435 N N . ASN B 1 21 ? -9.32 5.688 2.639 1 90.06 21 ASN B N 1
ATOM 1436 C CA . ASN B 1 21 ? -8.281 5.305 3.594 1 90.06 21 ASN B CA 1
ATOM 1437 C C . ASN B 1 21 ? -6.891 5.383 2.973 1 90.06 21 ASN B C 1
ATOM 1439 O O . ASN B 1 21 ? -5.91 4.949 3.578 1 90.06 21 ASN B O 1
ATOM 1443 N N . ILE B 1 22 ? -6.859 5.902 1.737 1 87.44 22 ILE B N 1
ATOM 1444 C CA . ILE B 1 22 ? -5.605 5.934 0.993 1 87.44 22 ILE B CA 1
ATOM 1445 C C . ILE B 1 22 ? -5.375 7.336 0.435 1 87.44 22 ILE B C 1
ATOM 1447 O O . ILE B 1 22 ? -6.301 7.973 -0.066 1 87.44 22 ILE B O 1
ATOM 1451 N N . LEU B 1 23 ? -4.156 7.82 0.56 1 91 23 LEU B N 1
ATOM 1452 C CA . LEU B 1 23 ? -3.654 8.914 -0.264 1 91 23 LEU B CA 1
ATOM 1453 C C . LEU B 1 23 ? -2.588 8.422 -1.235 1 91 23 LEU B C 1
ATOM 1455 O O . LEU B 1 23 ? -1.608 7.793 -0.822 1 91 23 LEU B O 1
ATOM 1459 N N . TYR B 1 24 ? -2.777 8.695 -2.42 1 86.31 24 TYR B N 1
ATOM 1460 C CA . TYR B 1 24 ? -1.771 8.406 -3.436 1 86.31 24 TYR B CA 1
ATOM 1461 C C . TYR B 1 24 ? -0.745 9.531 -3.523 1 86.31 24 TYR B C 1
ATOM 1463 O O . TYR B 1 24 ? -0.987 10.641 -3.045 1 86.31 24 TYR B O 1
ATOM 1471 N N . GLU B 1 25 ? 0.334 9.094 -4.148 1 89.75 25 GLU B N 1
ATOM 1472 C CA . GLU B 1 25 ? 1.339 10.117 -4.426 1 89.75 25 GLU B CA 1
ATOM 1473 C C . GLU B 1 25 ? 0.715 11.336 -5.098 1 89.75 25 GLU B C 1
ATOM 1475 O O . GLU B 1 25 ? -0.085 11.203 -6.023 1 89.75 25 GLU B O 1
ATOM 1480 N N . GLY B 1 26 ? 1.081 12.578 -4.578 1 91 26 GLY B N 1
ATOM 1481 C CA . GLY B 1 26 ? 0.563 13.812 -5.141 1 91 26 GLY B CA 1
ATOM 1482 C C . GLY B 1 26 ? -0.719 14.281 -4.473 1 91 26 GLY B C 1
ATOM 1483 O O . GLY B 1 26 ? -1.133 15.43 -4.648 1 91 26 GLY B O 1
ATOM 1484 N N . GLU B 1 27 ? -1.332 13.406 -3.67 1 92.06 27 GLU B N 1
ATOM 1485 C CA . GLU B 1 27 ? -2.576 13.789 -3.006 1 92.06 27 GLU B CA 1
ATOM 1486 C C . GLU B 1 27 ? -2.307 14.359 -1.619 1 92.06 27 GLU B C 1
ATOM 1488 O O . GLU B 1 27 ? -1.196 14.242 -1.097 1 92.06 27 GLU B O 1
ATOM 1493 N N . SER B 1 28 ? -3.342 15.023 -1.119 1 95.94 28 SER B N 1
ATOM 1494 C CA . SER B 1 28 ? -3.221 15.719 0.159 1 95.94 28 SER B CA 1
ATOM 1495 C C . SER B 1 28 ? -4.434 15.461 1.045 1 95.94 28 SER B C 1
ATOM 1497 O O . SER B 1 28 ? -5.488 15.047 0.558 1 95.94 28 SER B O 1
ATOM 1499 N N . LEU B 1 29 ? -4.199 15.617 2.279 1 97.25 29 LEU B N 1
ATOM 1500 C CA . LEU B 1 29 ? -5.25 15.727 3.285 1 97.25 29 LEU B CA 1
ATOM 1501 C C . LEU B 1 29 ? -5.328 17.141 3.83 1 97.25 29 LEU B C 1
ATOM 1503 O O . LEU B 1 29 ? -4.449 17.578 4.578 1 97.25 29 LEU B O 1
ATOM 1507 N N . LYS B 1 30 ? -6.43 17.859 3.449 1 97.31 30 LYS B N 1
ATOM 1508 C CA . LYS B 1 30 ? -6.57 19.25 3.846 1 97.31 30 LYS B CA 1
ATOM 1509 C C . LYS B 1 30 ? -7.098 19.359 5.273 1 97.31 30 LYS B C 1
ATOM 1511 O O . LYS B 1 30 ? -7.504 18.359 5.875 1 97.31 30 LYS B O 1
ATOM 1516 N N . THR B 1 31 ? -7.023 20.656 5.73 1 97.75 31 THR B N 1
ATOM 1517 C CA . THR B 1 31 ? -7.531 20.922 7.07 1 97.75 31 THR B CA 1
ATOM 1518 C C . THR B 1 31 ? -8.953 20.406 7.227 1 97.75 31 THR B C 1
ATOM 1520 O O . THR B 1 31 ? -9.812 20.641 6.375 1 97.75 31 THR B O 1
ATOM 1523 N N . GLY B 1 32 ? -9.195 19.594 8.281 1 97 32 GLY B N 1
ATOM 1524 C CA . GLY B 1 32 ? -10.531 19.094 8.57 1 97 32 GLY B CA 1
ATOM 1525 C C . GLY B 1 32 ? -10.836 17.781 7.871 1 97 32 GLY B C 1
ATOM 1526 O O . GLY B 1 32 ? -11.797 17.094 8.219 1 97 32 GLY B O 1
ATOM 1527 N N . GLU B 1 33 ? -10.016 17.375 6.941 1 97.06 33 GLU B N 1
ATOM 1528 C CA . GLU B 1 33 ? -10.258 16.125 6.227 1 97.06 33 GLU B CA 1
ATOM 1529 C C . GLU B 1 33 ? -9.625 14.945 6.953 1 97.06 33 GLU B C 1
ATOM 1531 O O . GLU B 1 33 ? -8.727 15.125 7.781 1 97.06 33 GLU B O 1
ATOM 1536 N N . SER B 1 34 ? -10.227 13.773 6.641 1 97.75 34 SER B N 1
ATOM 1537 C CA . SER B 1 34 ? -9.758 12.57 7.312 1 97.75 34 SER B CA 1
ATOM 1538 C C . SER B 1 34 ? -9.664 11.391 6.344 1 97.75 34 SER B C 1
ATOM 1540 O O . SER B 1 34 ? -10.414 11.32 5.371 1 97.75 34 SER B O 1
ATOM 1542 N N . LEU B 1 35 ? -8.664 10.562 6.605 1 94.94 35 LEU B N 1
ATOM 1543 C CA . LEU B 1 35 ? -8.773 9.172 6.176 1 94.94 35 LEU B CA 1
ATOM 1544 C C . LEU B 1 35 ? -9.562 8.352 7.184 1 94.94 35 LEU B C 1
ATOM 1546 O O . LEU B 1 35 ? -9.5 8.602 8.391 1 94.94 35 LEU B O 1
ATOM 1550 N N . THR B 1 36 ? -10.289 7.383 6.648 1 93.75 36 THR B N 1
ATOM 1551 C CA . THR B 1 36 ? -11.102 6.547 7.527 1 93.75 36 THR B CA 1
ATOM 1552 C C . THR B 1 36 ? -10.977 5.078 7.133 1 93.75 36 THR B C 1
ATOM 1554 O O . THR B 1 36 ? -11.008 4.742 5.945 1 93.75 36 THR B O 1
ATOM 1557 N N . GLU B 1 37 ? -10.781 4.23 8.094 1 86.19 37 GLU B N 1
ATOM 1558 C CA . GLU B 1 37 ? -10.844 2.775 7.977 1 86.19 37 GLU B CA 1
ATOM 1559 C C . GLU B 1 37 ? -11.539 2.156 9.188 1 86.19 37 GLU B C 1
ATOM 1561 O O . GLU B 1 37 ? -10.953 2.066 10.266 1 86.19 37 GLU B O 1
ATOM 1566 N N . GLY B 1 38 ? -12.766 1.691 8.914 1 86.88 38 GLY B N 1
ATOM 1567 C CA . GLY B 1 38 ? -13.547 1.258 10.055 1 86.88 38 GLY B CA 1
ATOM 1568 C C . GLY B 1 38 ? -13.719 2.34 11.109 1 86.88 38 GLY B C 1
ATOM 1569 O O . GLY B 1 38 ? -14.164 3.447 10.797 1 86.88 38 GLY B O 1
ATOM 1570 N N . VAL B 1 39 ? -13.281 1.99 12.328 1 91.69 39 VAL B N 1
ATOM 1571 C CA . VAL B 1 39 ? -13.453 2.916 13.445 1 91.69 39 VAL B CA 1
ATOM 1572 C C . VAL B 1 39 ? -12.234 3.828 13.547 1 91.69 39 VAL B C 1
ATOM 1574 O O . VAL B 1 39 ? -12.195 4.727 14.391 1 91.69 39 VAL B O 1
ATOM 1577 N N . TYR B 1 40 ? -11.227 3.631 12.742 1 93.19 40 TYR B N 1
ATOM 1578 C CA . TYR B 1 40 ? -10.008 4.43 12.797 1 93.19 40 TYR B CA 1
ATOM 1579 C C . TYR B 1 40 ? -10.102 5.637 11.867 1 93.19 40 TYR B C 1
ATOM 1581 O O . TYR B 1 40 ? -10.625 5.535 10.758 1 93.19 40 TYR B O 1
ATOM 1589 N N . THR B 1 41 ? -9.625 6.75 12.359 1 97.38 41 THR B N 1
ATOM 1590 C CA . THR B 1 41 ? -9.555 7.953 11.531 1 97.38 41 THR B CA 1
ATOM 1591 C C . THR B 1 41 ? -8.195 8.633 11.68 1 97.38 41 THR B C 1
ATOM 1593 O O . THR B 1 41 ? -7.637 8.672 12.773 1 97.38 41 THR B O 1
ATOM 1596 N N . LEU B 1 42 ? -7.594 9.023 10.625 1 98.19 42 LEU B N 1
ATOM 1597 C CA . LEU B 1 42 ? -6.469 9.953 10.57 1 98.19 42 LEU B CA 1
ATOM 1598 C C . LEU B 1 42 ? -6.914 11.328 10.102 1 98.19 42 LEU B C 1
ATOM 1600 O O . LEU B 1 42 ? -7.301 11.492 8.938 1 98.19 42 LEU B O 1
ATOM 1604 N N . THR B 1 43 ? -6.789 12.336 10.961 1 98.38 43 THR B N 1
ATOM 1605 C CA . THR B 1 43 ? -7.406 13.633 10.68 1 98.38 43 THR B CA 1
ATOM 1606 C C . THR B 1 43 ? -6.367 14.75 10.727 1 98.38 43 THR B C 1
ATOM 1608 O O . THR B 1 43 ? -5.594 14.844 11.68 1 98.38 43 THR B O 1
ATOM 1611 N N . MET B 1 44 ? -6.359 15.523 9.617 1 98.56 44 MET B N 1
ATOM 1612 C CA . MET B 1 44 ? -5.664 16.812 9.68 1 98.56 44 MET B CA 1
ATOM 1613 C C . MET B 1 44 ? -6.516 17.844 10.398 1 98.56 44 MET B C 1
ATOM 1615 O O . MET B 1 44 ? -7.367 18.484 9.781 1 98.56 44 MET B O 1
ATOM 1619 N N . GLN B 1 45 ? -6.176 18.078 11.625 1 98.12 45 GLN B N 1
ATOM 1620 C CA . GLN B 1 45 ? -7.012 18.938 12.461 1 98.12 45 GLN B CA 1
ATOM 1621 C C . GLN B 1 45 ? -6.812 20.406 12.109 1 98.12 45 GLN B C 1
ATOM 1623 O O . GLN B 1 45 ? -5.812 20.766 11.484 1 98.12 45 GLN B O 1
ATOM 1628 N N . THR B 1 46 ? -7.797 21.219 12.578 1 97.81 46 THR B N 1
ATOM 1629 C CA . THR B 1 46 ? -7.809 22.641 12.234 1 97.81 46 THR B CA 1
ATOM 1630 C C . THR B 1 46 ? -6.645 23.359 12.906 1 97.81 46 THR B C 1
ATOM 1632 O O . THR B 1 46 ? -6.203 24.406 12.43 1 97.81 46 THR B O 1
ATOM 1635 N N . ASN B 1 47 ? -6.148 22.844 13.938 1 98.06 47 ASN B N 1
ATOM 1636 C CA . ASN B 1 47 ? -5.039 23.5 14.633 1 98.06 47 ASN B CA 1
ATOM 1637 C C . ASN B 1 47 ? -3.689 23.016 14.109 1 98.06 47 ASN B C 1
ATOM 1639 O O . ASN B 1 47 ? -2.656 23.234 14.742 1 98.06 47 ASN B O 1
ATOM 1643 N N . CYS B 1 48 ? -3.652 22.188 13.008 1 98.5 48 CYS B N 1
ATOM 1644 C CA . CYS B 1 48 ? -2.471 21.75 12.266 1 98.5 48 CYS B CA 1
ATOM 1645 C C . CYS B 1 48 ? -1.828 20.531 12.922 1 98.5 48 CYS B C 1
ATOM 1647 O O . CYS B 1 48 ? -0.664 20.234 12.664 1 98.5 48 CYS B O 1
ATOM 1649 N N . ASN B 1 49 ? -2.525 19.859 13.82 1 98.75 49 ASN B N 1
ATOM 1650 C CA . ASN B 1 49 ? -2.098 18.547 14.312 1 98.75 49 ASN B CA 1
ATOM 1651 C C . ASN B 1 49 ? -2.664 17.422 13.453 1 98.75 49 ASN B C 1
ATOM 1653 O O . ASN B 1 49 ? -3.828 17.469 13.047 1 98.75 49 ASN B O 1
ATOM 1657 N N . LEU B 1 50 ? -1.789 16.484 13.094 1 98.81 50 LEU B N 1
ATOM 1658 C CA . LEU B 1 50 ? -2.258 15.242 12.5 1 98.81 50 LEU B CA 1
ATOM 1659 C C . LEU B 1 50 ? -2.463 14.164 13.562 1 98.81 50 LEU B C 1
ATOM 1661 O O . LEU B 1 50 ? -1.53 13.828 14.289 1 98.81 50 LEU B O 1
ATOM 1665 N N . VAL B 1 51 ? -3.723 13.594 13.562 1 98.81 51 VAL B N 1
ATOM 1666 C CA . VAL B 1 51 ? -4.047 12.742 14.703 1 98.81 51 VAL B CA 1
ATOM 1667 C C . VAL B 1 51 ? -4.695 11.453 14.211 1 98.81 51 VAL B C 1
ATOM 1669 O O . VAL B 1 51 ? -5.633 11.484 13.414 1 98.81 51 VAL B O 1
ATOM 1672 N N . LEU B 1 52 ? -4.117 10.336 14.672 1 98.44 52 LEU B N 1
ATOM 1673 C CA . LEU B 1 52 ? -4.738 9.023 14.523 1 98.44 52 LEU B CA 1
ATOM 1674 C C . LEU B 1 52 ? -5.586 8.68 15.742 1 98.44 52 LEU B C 1
ATOM 1676 O O . LEU B 1 52 ? -5.102 8.734 16.875 1 98.44 52 LEU B O 1
ATOM 1680 N N . SER B 1 53 ? -6.848 8.289 15.438 1 98.06 53 SER B N 1
ATOM 1681 C CA . SER B 1 53 ? -7.742 7.988 16.547 1 98.06 53 SER B CA 1
ATOM 1682 C C . SER B 1 53 ? -8.484 6.676 16.312 1 98.06 53 SER B C 1
ATOM 1684 O O . SER B 1 53 ? -8.672 6.254 15.172 1 98.06 53 SER B O 1
ATOM 1686 N N . ASP B 1 54 ? -8.812 6.051 17.391 1 95.94 54 ASP B N 1
ATOM 1687 C CA . ASP B 1 54 ? -9.734 4.926 17.484 1 95.94 54 ASP B CA 1
ATOM 1688 C C . ASP B 1 54 ? -11.047 5.344 18.156 1 95.94 54 ASP B C 1
ATOM 1690 O O . ASP B 1 54 ? -11.102 5.477 19.375 1 95.94 54 ASP B O 1
ATOM 1694 N N . ASN B 1 55 ? -12.055 5.516 17.281 1 94.19 55 ASN B N 1
ATOM 1695 C CA . ASN B 1 55 ? -13.336 5.961 17.812 1 94.19 55 ASN B CA 1
ATOM 1696 C C . ASN B 1 55 ? -13.18 7.184 18.719 1 94.19 55 ASN B C 1
ATOM 1698 O O . ASN B 1 55 ? -13.688 7.207 19.828 1 94.19 55 ASN B O 1
ATOM 1702 N N . GLY B 1 56 ? -12.367 8.07 18.219 1 93.62 56 GLY B N 1
ATOM 1703 C CA . GLY B 1 56 ? -12.211 9.344 18.922 1 93.62 56 GLY B CA 1
ATOM 1704 C C . GLY B 1 56 ? -11.078 9.344 19.922 1 93.62 56 GLY B C 1
ATOM 1705 O O . GLY B 1 56 ? -10.641 10.398 20.375 1 93.62 56 GLY B O 1
ATOM 1706 N N . ASN B 1 57 ? -10.594 8.133 20.297 1 96.94 57 ASN B N 1
ATOM 1707 C CA . ASN B 1 57 ? -9.445 8.047 21.188 1 96.94 57 ASN B CA 1
ATOM 1708 C C . ASN B 1 57 ? -8.133 8.211 20.438 1 96.94 57 ASN B C 1
ATOM 1710 O O . ASN B 1 57 ? -7.844 7.449 19.516 1 96.94 57 ASN B O 1
ATOM 1714 N N . VAL B 1 58 ? -7.355 9.156 20.938 1 97.38 58 VAL B N 1
ATOM 1715 C CA . VAL B 1 58 ? -6.117 9.469 20.234 1 97.38 58 VAL B CA 1
ATOM 1716 C C . VAL B 1 58 ? -5.098 8.352 20.453 1 97.38 58 VAL B C 1
ATOM 1718 O O . VAL B 1 58 ? -4.832 7.969 21.594 1 97.38 58 VAL B O 1
ATOM 1721 N N . LEU B 1 59 ? -4.547 7.895 19.406 1 96.69 59 LEU B N 1
ATOM 1722 C CA . LEU B 1 59 ? -3.561 6.82 19.438 1 96.69 59 LEU B CA 1
ATOM 1723 C C . LEU B 1 59 ? -2.176 7.34 19.062 1 96.69 59 LEU B C 1
ATOM 1725 O O . LEU B 1 59 ? -1.163 6.797 19.516 1 96.69 59 LEU B O 1
ATOM 1729 N N . TRP B 1 60 ? -2.023 8.266 18.234 1 97.69 60 TRP B N 1
ATOM 1730 C CA . TRP B 1 60 ? -0.805 8.844 17.688 1 97.69 60 TRP B CA 1
ATOM 1731 C C . TRP B 1 60 ? -1.068 10.242 17.141 1 97.69 60 TRP B C 1
ATOM 1733 O O . TRP B 1 60 ? -2.162 10.531 16.641 1 97.69 60 TRP B O 1
ATOM 1743 N N . SER B 1 61 ? -0.119 11.078 17.203 1 98.5 61 SER B N 1
ATOM 1744 C CA . SER B 1 61 ? -0.194 12.406 16.594 1 98.5 61 SER B CA 1
ATOM 1745 C C . SER B 1 61 ? 1.194 12.938 16.266 1 98.5 61 SER B C 1
ATOM 1747 O O . SER B 1 61 ? 2.197 12.445 16.781 1 98.5 61 SER B O 1
ATOM 1749 N N . THR B 1 62 ? 1.181 13.945 15.406 1 98.31 62 THR B N 1
ATOM 1750 C CA . THR B 1 62 ? 2.439 14.609 15.078 1 98.31 62 THR B CA 1
ATOM 1751 C C . THR B 1 62 ? 2.811 15.625 16.156 1 98.31 62 THR B C 1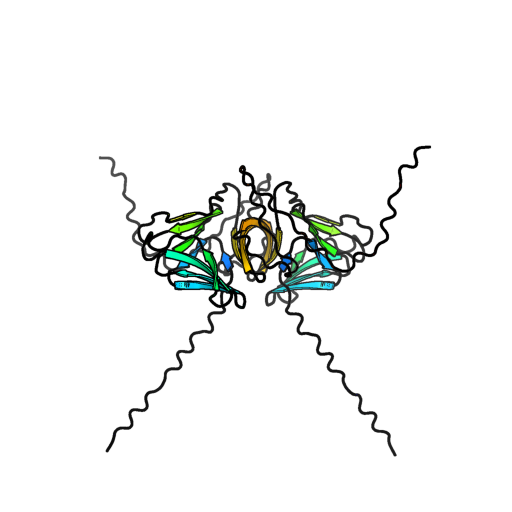
ATOM 1753 O O . THR B 1 62 ? 3.939 16.125 16.188 1 98.31 62 THR B O 1
ATOM 1756 N N . ASN B 1 63 ? 1.866 15.953 17.031 1 98.25 63 ASN B N 1
ATOM 1757 C CA . ASN B 1 63 ? 2.068 16.953 18.062 1 98.25 63 ASN B CA 1
ATOM 1758 C C . ASN B 1 63 ? 2.482 18.297 17.469 1 98.25 63 ASN B C 1
ATOM 1760 O O . ASN B 1 63 ? 3.404 18.953 17.969 1 98.25 63 ASN B O 1
ATOM 1764 N N . THR B 1 64 ? 1.821 18.672 16.469 1 98.5 64 THR B N 1
ATOM 1765 C CA . THR B 1 64 ? 2.143 19.906 15.773 1 98.5 64 THR B CA 1
ATOM 1766 C C . THR B 1 64 ? 1.019 20.938 15.938 1 98.5 64 THR B C 1
ATOM 1768 O O . THR B 1 64 ? 0.936 21.906 15.188 1 98.5 64 THR B O 1
ATOM 1771 N N . GLY B 1 65 ? 0.176 20.703 16.844 1 98 65 GLY B N 1
ATOM 1772 C CA . GLY B 1 65 ? -0.908 21.641 17.094 1 98 65 GLY B CA 1
ATOM 1773 C C . GLY B 1 65 ? -0.423 23.047 17.375 1 98 65 GLY B C 1
ATOM 1774 O O . GLY B 1 65 ? 0.477 23.234 18.203 1 98 65 GLY B O 1
ATOM 1775 N N . GLY B 1 66 ? -1.07 24.016 16.688 1 97.56 66 GLY B N 1
ATOM 1776 C CA . GLY B 1 66 ? -0.757 25.406 16.969 1 97.56 66 GLY B CA 1
ATOM 1777 C C . GLY B 1 66 ? 0.488 25.891 16.266 1 97.56 66 GLY B C 1
ATOM 1778 O O . GLY B 1 66 ? 0.876 27.047 16.406 1 97.56 66 GLY B O 1
ATOM 1779 N N . LYS B 1 67 ? 1.104 25.062 15.477 1 97.44 67 LYS B N 1
ATOM 1780 C CA . LYS B 1 67 ? 2.355 25.453 14.828 1 97.44 67 LYS B CA 1
ATOM 1781 C C . LYS B 1 67 ? 2.094 26.141 13.492 1 97.44 67 LYS B C 1
ATOM 1783 O O . LYS B 1 67 ? 3.031 26.594 12.828 1 97.44 67 LYS B O 1
ATOM 1788 N N . GLY B 1 68 ? 0.855 26.234 13.141 1 96.88 68 GLY B N 1
ATOM 1789 C CA . GLY B 1 68 ? 0.463 26.891 11.898 1 96.88 68 GLY B CA 1
ATOM 1790 C C . GLY B 1 68 ? -1.04 27 11.734 1 96.88 68 GLY B C 1
ATOM 1791 O O . GLY B 1 68 ? -1.79 26.828 12.695 1 96.88 68 GLY B O 1
ATOM 1792 N N . THR B 1 69 ? -1.412 27.531 10.5 1 96.56 69 THR B N 1
ATOM 1793 C CA . THR B 1 69 ? -2.822 27.625 10.141 1 96.56 69 THR B CA 1
ATOM 1794 C C . THR B 1 69 ? -3.062 27.031 8.75 1 96.56 69 THR B C 1
ATOM 1796 O O . THR B 1 69 ? -2.189 27.094 7.887 1 96.56 69 THR B O 1
ATOM 1799 N N . ASN B 1 70 ? -4.34 26.516 8.641 1 98 70 ASN B N 1
ATOM 1800 C CA . ASN B 1 70 ? -4.77 25.953 7.367 1 98 70 ASN B CA 1
ATOM 1801 C C . ASN B 1 70 ? -3.738 24.984 6.805 1 98 70 ASN B C 1
ATOM 1803 O O . ASN B 1 70 ? -3.336 25.094 5.648 1 98 70 ASN B O 1
ATOM 1807 N N . CYS B 1 71 ? -3.34 24.078 7.664 1 98.56 71 CYS B N 1
ATOM 1808 C CA . CYS B 1 71 ? -2.311 23.109 7.297 1 98.56 71 CYS B CA 1
ATOM 1809 C C . CYS B 1 71 ? -2.891 22 6.434 1 98.56 71 CYS B C 1
ATOM 1811 O O . CYS B 1 71 ? -4.098 21.75 6.461 1 98.56 71 CYS B O 1
ATOM 1813 N N . TYR B 1 72 ? -2.016 21.359 5.652 1 98.5 72 TYR B N 1
ATOM 1814 C CA . TYR B 1 72 ? -2.381 20.188 4.883 1 98.5 72 TYR B CA 1
ATOM 1815 C C . TYR B 1 72 ? -1.232 19.188 4.848 1 98.5 72 TYR B C 1
ATOM 1817 O O . TYR B 1 72 ? -0.064 19.562 4.941 1 98.5 72 TYR B O 1
ATOM 1825 N N . LEU B 1 73 ? -1.638 17.938 4.824 1 98.56 73 LEU B N 1
ATOM 1826 C CA . LEU B 1 73 ? -0.698 16.844 4.637 1 98.56 73 LEU B CA 1
ATOM 1827 C C . LEU B 1 73 ? -0.53 16.516 3.158 1 98.56 73 LEU B C 1
ATOM 1829 O O . LEU B 1 73 ? -1.517 16.406 2.426 1 98.56 73 LEU B O 1
ATOM 1833 N N . SER B 1 74 ? 0.719 16.328 2.76 1 97.81 74 SER B N 1
ATOM 1834 C CA . SER B 1 74 ? 0.994 16.031 1.358 1 97.81 74 SER B CA 1
ATOM 1835 C C . SER B 1 74 ? 1.852 14.773 1.224 1 97.81 74 SER B C 1
ATOM 1837 O O . SER B 1 74 ? 2.887 14.656 1.881 1 97.81 74 SER B O 1
ATOM 1839 N N . VAL B 1 75 ? 1.334 13.844 0.34 1 95.56 75 VAL B N 1
ATOM 1840 C CA . VAL B 1 75 ? 2.178 12.734 -0.093 1 95.56 75 VAL B CA 1
ATOM 1841 C C . VAL B 1 75 ? 2.949 13.133 -1.35 1 95.56 75 VAL B C 1
ATOM 1843 O O . VAL B 1 75 ? 2.377 13.203 -2.439 1 95.56 75 VAL B O 1
ATOM 1846 N N . GLN B 1 76 ? 4.258 13.289 -1.164 1 95 76 GLN B N 1
ATOM 1847 C CA . GLN B 1 76 ? 5.02 13.93 -2.232 1 95 76 GLN B CA 1
ATOM 1848 C C . GLN B 1 76 ? 5.699 12.891 -3.121 1 95 76 GLN B C 1
ATOM 1850 O O . GLN B 1 76 ? 5.914 11.75 -2.701 1 95 76 GLN B O 1
ATOM 1855 N N . THR B 1 77 ? 6.121 13.375 -4.273 1 92.5 77 THR B N 1
ATOM 1856 C CA . THR B 1 77 ? 6.734 12.492 -5.266 1 92.5 77 THR B CA 1
ATOM 1857 C C . THR B 1 77 ? 8.156 12.133 -4.859 1 92.5 77 THR B C 1
ATOM 1859 O O . THR B 1 77 ? 8.727 11.156 -5.363 1 92.5 77 THR B O 1
ATOM 1862 N N . ASP B 1 78 ? 8.688 12.867 -3.959 1 93.31 78 ASP B N 1
ATOM 1863 C CA . ASP B 1 78 ? 10.055 12.586 -3.539 1 93.31 78 ASP B CA 1
ATOM 1864 C C . ASP B 1 78 ? 10.078 11.578 -2.387 1 93.31 78 ASP B C 1
ATOM 1866 O O . ASP B 1 78 ? 11.148 11.266 -1.854 1 93.31 78 ASP B O 1
ATOM 1870 N N . GLY B 1 79 ? 8.898 11.094 -1.974 1 94.38 79 GLY B N 1
ATOM 1871 C CA . GLY B 1 79 ? 8.844 10.039 -0.97 1 94.38 79 GLY B CA 1
ATOM 1872 C C . GLY B 1 79 ? 8.609 10.57 0.433 1 94.38 79 GLY B C 1
ATOM 1873 O O . GLY B 1 79 ? 8.445 9.789 1.375 1 94.38 79 GLY B O 1
ATOM 1874 N N . ASN B 1 80 ? 8.594 11.914 0.618 1 96 80 ASN B N 1
ATOM 1875 C CA . ASN B 1 80 ? 8.25 12.477 1.918 1 96 80 ASN B CA 1
ATOM 1876 C C . ASN B 1 80 ? 6.746 12.648 2.074 1 96 80 ASN B C 1
ATOM 1878 O O . ASN B 1 80 ? 6.039 12.898 1.097 1 96 80 ASN B O 1
ATOM 1882 N N . VAL B 1 81 ? 6.328 12.414 3.258 1 97.75 81 VAL B N 1
ATOM 1883 C CA . VAL B 1 81 ? 5.039 12.945 3.695 1 97.75 81 VAL B CA 1
ATOM 1884 C C . VAL B 1 81 ? 5.258 14.164 4.582 1 97.75 81 VAL B C 1
ATOM 1886 O O . VAL B 1 81 ? 6.008 14.109 5.559 1 97.75 81 VAL B O 1
ATOM 1889 N N . VAL B 1 82 ? 4.574 15.258 4.129 1 98.62 82 VAL B N 1
ATOM 1890 C CA . VAL B 1 82 ? 4.918 16.516 4.785 1 98.62 82 VAL B CA 1
ATOM 1891 C C . VAL B 1 82 ? 3.646 17.281 5.148 1 98.62 82 VAL B C 1
ATOM 1893 O O . VAL B 1 82 ? 2.676 17.281 4.387 1 98.62 82 VAL B O 1
ATOM 1896 N N . ILE B 1 83 ? 3.664 17.844 6.289 1 98.81 83 ILE B N 1
ATOM 1897 C CA . ILE B 1 83 ? 2.646 18.812 6.652 1 98.81 83 ILE B CA 1
ATOM 1898 C C . ILE B 1 83 ? 3.166 20.234 6.387 1 98.81 83 ILE B C 1
ATOM 1900 O O . ILE B 1 83 ? 4.227 20.609 6.891 1 98.81 83 ILE B O 1
ATOM 1904 N N . TYR B 1 84 ? 2.379 20.953 5.637 1 98.69 84 TYR B N 1
ATOM 1905 C CA . TYR B 1 84 ? 2.646 22.359 5.383 1 98.69 84 TYR B CA 1
ATOM 1906 C C . TYR B 1 84 ? 1.592 23.25 6.039 1 98.69 84 TYR B C 1
ATOM 1908 O O . TYR B 1 84 ? 0.439 22.844 6.195 1 98.69 84 TYR B O 1
ATOM 1916 N N . ASP B 1 85 ? 2.061 24.469 6.332 1 97.94 85 ASP B N 1
ATOM 1917 C CA . ASP B 1 85 ? 1.045 25.469 6.625 1 97.94 85 ASP B CA 1
ATOM 1918 C C . ASP B 1 85 ? 0.671 26.25 5.371 1 97.94 85 ASP B C 1
ATOM 1920 O O . ASP B 1 85 ? 1.166 25.969 4.277 1 97.94 85 ASP B O 1
ATOM 1924 N N . LYS B 1 86 ? -0.227 27.172 5.566 1 95.25 86 LYS B N 1
ATOM 1925 C CA . LYS B 1 86 ? -0.766 27.922 4.441 1 95.25 86 LYS B CA 1
ATOM 1926 C C . LYS B 1 86 ? 0.335 28.703 3.717 1 95.25 86 LYS B C 1
ATOM 1928 O O . LYS B 1 86 ? 0.262 28.906 2.504 1 95.25 86 LYS B O 1
ATOM 1933 N N . ALA B 1 87 ? 1.408 29.047 4.367 1 96 87 ALA B N 1
ATOM 1934 C CA . ALA B 1 87 ? 2.49 29.844 3.797 1 96 87 ALA B CA 1
ATOM 1935 C C . ALA B 1 87 ? 3.525 28.969 3.111 1 96 87 ALA B C 1
ATOM 1937 O O . ALA B 1 87 ? 4.492 29.469 2.533 1 96 87 ALA B O 1
ATOM 1938 N N . GLY B 1 88 ? 3.363 27.656 3.27 1 96.75 88 GLY B N 1
ATOM 1939 C CA . GLY B 1 88 ? 4.293 26.734 2.637 1 96.75 88 GLY B CA 1
ATOM 1940 C C . GLY B 1 88 ? 5.441 26.328 3.543 1 96.75 88 GLY B C 1
ATOM 1941 O O . GLY B 1 88 ? 6.406 25.703 3.09 1 96.75 88 GLY B O 1
ATOM 1942 N N . ASN B 1 89 ? 5.297 26.719 4.805 1 97.75 89 ASN B N 1
ATOM 1943 C CA . ASN B 1 89 ? 6.305 26.266 5.758 1 97.75 89 ASN B CA 1
ATOM 1944 C C . ASN B 1 89 ? 6.094 24.797 6.145 1 97.75 89 ASN B C 1
ATOM 1946 O O . ASN B 1 89 ? 4.961 24.359 6.336 1 97.75 89 ASN B O 1
ATOM 1950 N N . VAL B 1 90 ? 7.242 24.094 6.305 1 98.12 90 VAL B N 1
ATOM 1951 C CA . VAL B 1 90 ? 7.172 22.703 6.762 1 98.12 90 VAL B CA 1
ATOM 1952 C C . VAL B 1 90 ? 6.93 22.672 8.266 1 98.12 90 VAL B C 1
ATOM 1954 O O . VAL B 1 90 ? 7.699 23.25 9.039 1 98.12 90 VAL B O 1
ATOM 1957 N N . ILE B 1 91 ? 5.859 22 8.625 1 98.12 91 ILE B N 1
ATOM 1958 C CA . ILE B 1 91 ? 5.473 21.844 10.023 1 98.12 91 ILE B CA 1
ATOM 1959 C C . ILE B 1 91 ? 5.977 20.5 10.547 1 98.12 91 ILE B C 1
ATOM 1961 O O . ILE B 1 91 ? 6.328 20.391 11.727 1 98.12 91 ILE B O 1
ATOM 1965 N N . TRP B 1 92 ? 6.027 19.516 9.742 1 98.38 92 TRP B N 1
ATOM 1966 C CA . TRP B 1 92 ? 6.398 18.141 10.047 1 98.38 92 TRP B CA 1
ATOM 1967 C C . TRP B 1 92 ? 6.754 17.375 8.773 1 98.38 92 TRP B C 1
ATOM 1969 O O . TRP B 1 92 ? 6.215 17.672 7.703 1 98.38 92 TRP B O 1
ATOM 1979 N N . SER B 1 93 ? 7.621 16.406 8.906 1 98.12 93 SER B N 1
ATOM 1980 C CA . SER B 1 93 ? 7.969 15.547 7.785 1 98.12 93 SER B CA 1
ATOM 1981 C C . SER B 1 93 ? 8.273 14.125 8.25 1 98.12 93 SER B C 1
ATOM 1983 O O . SER B 1 93 ? 8.789 13.93 9.359 1 98.12 93 SER B O 1
ATOM 1985 N N . SER B 1 94 ? 7.98 13.18 7.352 1 96.44 94 SER B N 1
ATOM 1986 C CA . SER B 1 94 ? 8.312 11.781 7.629 1 96.44 94 SER B CA 1
ATOM 1987 C C . SER B 1 94 ? 9.805 11.523 7.453 1 96.44 94 SER B C 1
ATOM 1989 O O . SER B 1 94 ? 10.312 10.492 7.891 1 96.44 94 SER B O 1
ATOM 1991 N N . ASP B 1 95 ? 10.492 12.383 6.77 1 95.94 95 ASP B N 1
ATOM 1992 C CA . ASP B 1 95 ? 11.93 12.273 6.531 1 95.94 95 ASP B CA 1
ATOM 1993 C C . ASP B 1 95 ? 12.266 10.977 5.797 1 95.94 95 ASP B C 1
ATOM 1995 O O . ASP B 1 95 ? 13.18 10.258 6.195 1 95.94 95 ASP B O 1
ATOM 1999 N N . THR B 1 96 ? 11.508 10.648 4.758 1 95.12 96 THR B N 1
ATOM 2000 C CA . THR B 1 96 ? 11.672 9.422 3.99 1 95.12 96 THR B CA 1
ATOM 2001 C C . THR B 1 96 ? 12.078 9.734 2.551 1 95.12 96 THR B C 1
ATOM 2003 O O . THR B 1 96 ? 11.844 8.922 1.648 1 95.12 96 THR B O 1
ATOM 2006 N N . TRP B 1 97 ? 12.602 10.82 2.365 1 91.44 97 TRP B N 1
ATOM 2007 C CA . TRP B 1 97 ? 12.992 11.242 1.023 1 91.44 97 TRP B CA 1
ATOM 2008 C C . TRP B 1 97 ? 13.836 10.172 0.341 1 91.44 97 TRP B C 1
ATOM 2010 O O . TRP B 1 97 ? 14.695 9.555 0.973 1 91.44 97 TRP B O 1
ATOM 2020 N N . SER B 1 98 ? 13.43 9.875 -0.882 1 88.75 98 SER B N 1
ATOM 2021 C CA . SER B 1 98 ? 14.195 8.953 -1.711 1 88.75 98 SER B CA 1
ATOM 2022 C C . SER B 1 98 ? 14.258 9.43 -3.158 1 88.75 98 SER B C 1
ATOM 2024 O O . SER B 1 98 ? 13.25 9.867 -3.717 1 88.75 98 SER B O 1
ATOM 2026 N N . ARG B 1 99 ? 15.391 9.273 -3.781 1 82.75 99 ARG B N 1
ATOM 2027 C CA . ARG B 1 99 ? 15.609 9.703 -5.16 1 82.75 99 ARG B CA 1
ATOM 2028 C C . ARG B 1 99 ? 15 8.703 -6.141 1 82.75 99 ARG B C 1
ATOM 2030 O O . ARG B 1 99 ? 14.625 9.07 -7.254 1 82.75 99 ARG B O 1
ATOM 2037 N N . TRP B 1 100 ? 14.969 7.504 -5.855 1 82.69 100 TRP B N 1
ATOM 2038 C CA . TRP B 1 100 ? 14.68 6.477 -6.852 1 82.69 100 TRP B CA 1
ATOM 2039 C C . TRP B 1 100 ? 13.406 5.715 -6.496 1 82.69 100 TRP B C 1
ATOM 2041 O O . TRP B 1 100 ? 13.102 4.684 -7.102 1 82.69 100 TRP B O 1
ATOM 2051 N N . GLY B 1 101 ? 12.664 6.258 -5.68 1 85.19 101 GLY B N 1
ATOM 2052 C CA . GLY B 1 101 ? 11.469 5.535 -5.277 1 85.19 101 GLY B CA 1
ATOM 2053 C C . GLY B 1 101 ? 10.211 6.043 -5.957 1 85.19 101 GLY B C 1
ATOM 2054 O O . GLY B 1 101 ? 10.273 6.887 -6.852 1 85.19 101 GLY B O 1
ATOM 2055 N N . GLY B 1 102 ? 9.055 5.297 -5.586 1 87.06 102 GLY B N 1
ATOM 2056 C CA . GLY B 1 102 ? 7.73 5.637 -6.074 1 87.06 102 GLY B CA 1
ATOM 2057 C C . GLY B 1 102 ? 7.227 4.691 -7.145 1 87.06 102 GLY B C 1
ATOM 2058 O O . GLY B 1 102 ? 7.965 3.812 -7.602 1 87.06 102 GLY B O 1
ATOM 2059 N N . PRO B 1 103 ? 5.859 4.961 -7.531 1 88.62 103 PRO B N 1
ATOM 2060 C CA . PRO B 1 103 ? 4.922 5.836 -6.824 1 88.62 103 PRO B C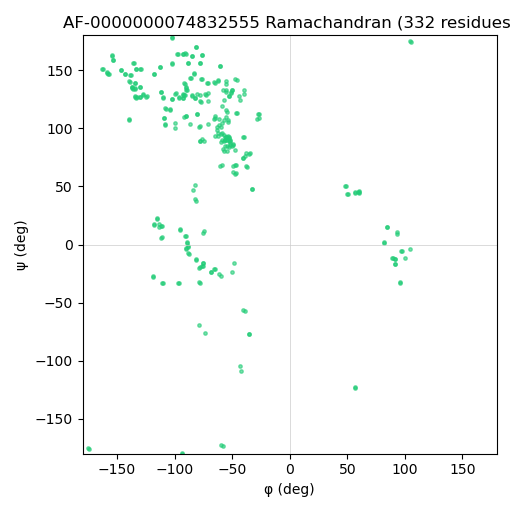A 1
ATOM 2061 C C . PRO B 1 103 ? 4.645 5.375 -5.395 1 88.62 103 PRO B C 1
ATOM 2063 O O . PRO B 1 103 ? 4.789 4.188 -5.09 1 88.62 103 PRO B O 1
ATOM 2066 N N . TYR B 1 104 ? 4.281 6.324 -4.52 1 91.31 104 TYR B N 1
ATOM 2067 C CA . TYR B 1 104 ? 4.086 6.07 -3.096 1 91.31 104 TYR B CA 1
ATOM 2068 C C . TYR B 1 104 ? 2.605 5.973 -2.756 1 91.31 104 TYR B C 1
ATOM 2070 O O . TYR B 1 104 ? 1.76 6.5 -3.484 1 91.31 104 TYR B O 1
ATOM 2078 N N . LEU B 1 105 ? 2.359 5.281 -1.677 1 90.19 105 LEU B N 1
ATOM 2079 C CA . LEU B 1 105 ? 1.025 5.121 -1.109 1 90.19 105 LEU B CA 1
ATOM 2080 C C . LEU B 1 105 ? 1.044 5.352 0.397 1 90.19 105 LEU B C 1
ATOM 2082 O O . LEU B 1 105 ? 1.925 4.848 1.098 1 90.19 105 LEU B O 1
ATOM 2086 N N . PHE B 1 106 ? 0.179 6.246 0.817 1 92 106 PHE B N 1
ATOM 2087 C CA . PHE B 1 106 ? -0.021 6.508 2.238 1 92 106 PHE B CA 1
ATOM 2088 C C . PHE B 1 106 ? -1.36 5.949 2.707 1 92 106 PHE B C 1
ATOM 2090 O O . PHE B 1 106 ? -2.416 6.406 2.264 1 92 106 PHE B O 1
ATOM 2097 N N . VAL B 1 107 ? -1.298 4.922 3.686 1 89.62 107 VAL B N 1
ATOM 2098 C CA . VAL B 1 107 ? -2.496 4.121 3.902 1 89.62 107 VAL B CA 1
ATOM 2099 C C . VAL B 1 107 ? -2.818 4.066 5.395 1 89.62 107 VAL B C 1
ATOM 2101 O O . VAL B 1 107 ? -1.946 3.773 6.215 1 89.62 107 VAL B O 1
ATOM 2104 N N . LEU B 1 108 ? -4.078 4.43 5.758 1 91.69 108 LEU B N 1
ATOM 2105 C CA . LEU B 1 108 ? -4.641 3.969 7.02 1 91.69 108 LEU B CA 1
ATOM 2106 C C . LEU B 1 108 ? -5.168 2.543 6.895 1 91.69 108 LEU B C 1
ATOM 2108 O O . LEU B 1 108 ? -6.184 2.309 6.23 1 91.69 108 LEU B O 1
ATOM 2112 N N . GLN B 1 109 ? -4.523 1.634 7.566 1 83.94 109 GLN B N 1
ATOM 2113 C CA . GLN B 1 109 ? -4.797 0.217 7.355 1 83.94 109 GLN B CA 1
ATOM 2114 C C . GLN B 1 109 ? -5.887 -0.28 8.297 1 83.94 109 GLN B C 1
ATOM 2116 O O . GLN B 1 109 ? -6.223 0.392 9.281 1 83.94 109 GLN B O 1
ATOM 2121 N N . ARG B 1 110 ? -6.398 -1.403 7.969 1 78.88 110 ARG B N 1
ATOM 2122 C CA . ARG B 1 110 ? -7.461 -2.02 8.758 1 78.88 110 ARG B CA 1
ATOM 2123 C C . ARG B 1 110 ? -6.961 -2.393 10.148 1 78.88 110 ARG B C 1
ATOM 2125 O O . ARG B 1 110 ? -7.754 -2.551 11.078 1 78.88 110 ARG B O 1
ATOM 2132 N N . ASN B 1 111 ? -5.707 -2.529 10.32 1 78.25 111 ASN B N 1
ATOM 2133 C CA . ASN B 1 111 ? -5.156 -2.879 11.625 1 78.25 111 ASN B CA 1
ATOM 2134 C C . ASN B 1 111 ? -4.711 -1.641 12.398 1 78.25 111 ASN B C 1
ATOM 2136 O O . ASN B 1 111 ? -3.867 -1.731 13.289 1 78.25 111 ASN B O 1
ATOM 2140 N N . ARG B 1 112 ? -5.121 -0.505 11.906 1 87.44 112 ARG B N 1
ATOM 2141 C CA . ARG B 1 112 ? -4.953 0.728 12.672 1 87.44 112 ARG B CA 1
ATOM 2142 C C . ARG B 1 112 ? -3.686 1.464 12.25 1 87.44 112 ARG B C 1
ATOM 2144 O O . ARG B 1 112 ? -3.629 2.693 12.297 1 87.44 112 ARG B O 1
ATOM 2151 N N . ASN B 1 113 ? -2.68 0.741 11.859 1 90.19 113 ASN B N 1
ATOM 2152 C CA . ASN B 1 113 ? -1.405 1.368 11.523 1 90.19 113 ASN B CA 1
ATOM 2153 C C . ASN B 1 113 ? -1.524 2.248 10.289 1 90.19 113 ASN B C 1
ATOM 2155 O O . ASN B 1 113 ? -2.23 1.902 9.336 1 90.19 113 ASN B O 1
ATOM 2159 N N . VAL B 1 114 ? -0.864 3.4 10.312 1 94.31 114 VAL B N 1
ATOM 2160 C CA . VAL B 1 114 ? -0.683 4.238 9.133 1 94.31 114 VAL B CA 1
ATOM 2161 C C . VAL B 1 114 ? 0.71 4.012 8.547 1 94.31 114 VAL B C 1
ATOM 2163 O O . VAL B 1 114 ? 1.71 4.078 9.266 1 94.31 114 VAL B O 1
ATOM 2166 N N . VAL B 1 115 ? 0.737 3.754 7.234 1 92.88 115 VAL B N 1
ATOM 2167 C CA . VAL B 1 115 ? 2.01 3.354 6.641 1 92.88 115 VAL B CA 1
ATOM 2168 C C . VAL B 1 115 ? 2.209 4.074 5.309 1 92.88 115 VAL B C 1
ATOM 2170 O O . VAL B 1 115 ? 1.268 4.211 4.523 1 92.88 115 VAL B O 1
ATOM 2173 N N . LEU B 1 116 ? 3.443 4.578 5.141 1 95 116 LEU B N 1
ATOM 2174 C CA . LEU B 1 116 ? 3.904 5.012 3.828 1 95 116 LEU B CA 1
ATOM 2175 C C . LEU B 1 116 ? 4.605 3.871 3.096 1 95 116 LEU B C 1
ATOM 2177 O O . LEU B 1 116 ? 5.559 3.287 3.617 1 95 116 LEU B O 1
ATOM 2181 N N . TYR B 1 117 ? 4.141 3.666 1.845 1 92.69 117 TYR B N 1
ATOM 2182 C CA . TYR B 1 117 ? 4.699 2.586 1.042 1 92.69 117 TYR B CA 1
ATOM 2183 C C . TYR B 1 117 ? 5.367 3.129 -0.216 1 92.69 117 TYR B C 1
ATOM 2185 O O . TYR B 1 117 ? 4.875 4.082 -0.823 1 92.69 117 TYR B O 1
ATOM 2193 N N . ASP B 1 118 ? 6.438 2.387 -0.564 1 93.38 118 ASP B N 1
ATOM 2194 C CA . ASP B 1 118 ? 7.16 2.623 -1.811 1 93.38 118 ASP B CA 1
ATOM 2195 C C . ASP B 1 118 ? 6.969 1.464 -2.785 1 93.38 118 ASP B C 1
ATOM 2197 O O . ASP B 1 118 ? 7.137 0.3 -2.416 1 93.38 118 ASP B O 1
ATOM 2201 N N . SER B 1 119 ? 6.629 1.747 -4.023 1 91.5 119 SER B N 1
ATOM 2202 C CA . SER B 1 119 ? 6.402 0.685 -4.996 1 91.5 119 SER B CA 1
ATOM 2203 C C . SER B 1 119 ? 7.711 0.012 -5.398 1 91.5 119 SER B C 1
ATOM 2205 O O . SER B 1 119 ? 8.727 0.684 -5.59 1 91.5 119 SER B O 1
ATOM 2207 N N . LYS B 1 120 ? 7.676 -1.344 -5.516 1 92.69 120 LYS B N 1
ATOM 2208 C CA . LYS B 1 120 ? 8.867 -2.111 -5.871 1 92.69 120 LYS B CA 1
ATOM 2209 C C . LYS B 1 120 ? 8.664 -2.863 -7.184 1 92.69 120 LYS B C 1
ATOM 2211 O O . LYS B 1 120 ? 9.633 -3.18 -7.879 1 92.69 120 LYS B O 1
ATOM 2216 N N . TRP B 1 121 ? 7.52 -3.201 -7.523 1 94.25 121 TRP B N 1
ATOM 2217 C CA . TRP B 1 121 ? 7.129 -3.967 -8.703 1 94.25 121 TRP B CA 1
ATOM 2218 C C . TRP B 1 121 ? 5.672 -3.707 -9.062 1 94.25 121 TRP B C 1
ATOM 2220 O O . TRP B 1 121 ? 4.84 -3.48 -8.18 1 94.25 121 TRP B O 1
ATOM 2230 N N . ALA B 1 122 ? 5.398 -3.748 -10.359 1 94.12 122 ALA B N 1
ATOM 2231 C CA . ALA B 1 122 ? 4.02 -3.572 -10.805 1 94.12 122 ALA B CA 1
ATOM 2232 C C . ALA B 1 122 ? 3.777 -4.27 -12.141 1 94.12 122 ALA B C 1
ATOM 2234 O O . ALA B 1 122 ? 4.723 -4.531 -12.891 1 94.12 122 ALA B O 1
ATOM 2235 N N . THR B 1 123 ? 2.445 -4.539 -12.367 1 93.75 123 THR B N 1
ATOM 2236 C CA . THR B 1 123 ? 2.064 -5.09 -13.664 1 93.75 123 THR B CA 1
ATOM 2237 C C . THR B 1 123 ? 2.023 -3.994 -14.727 1 93.75 123 THR B C 1
ATOM 2239 O O . THR B 1 123 ? 2.014 -4.285 -15.922 1 93.75 123 THR B O 1
ATOM 2242 N N . ASN B 1 124 ? 1.923 -2.74 -14.352 1 88.19 124 ASN B N 1
ATOM 2243 C CA . ASN B 1 124 ? 1.853 -1.589 -15.25 1 88.19 124 ASN B CA 1
ATOM 2244 C C . ASN B 1 124 ? 0.645 -1.674 -16.172 1 88.19 124 ASN B C 1
ATOM 2246 O O . ASN B 1 124 ? 0.766 -1.444 -17.375 1 88.19 124 ASN B O 1
ATOM 2250 N N . THR B 1 125 ? -0.482 -2.01 -15.594 1 89.44 125 THR B N 1
ATOM 2251 C CA . THR B 1 125 ? -1.716 -2.176 -16.359 1 89.44 125 THR B CA 1
ATOM 2252 C C . THR B 1 125 ? -2.713 -1.071 -16.016 1 89.44 125 THR B C 1
ATOM 2254 O O . THR B 1 125 ? -3.896 -1.175 -16.344 1 89.44 125 THR B O 1
ATOM 2257 N N . TYR B 1 126 ? -2.299 -0.003 -15.398 1 80.69 126 TYR B N 1
ATOM 2258 C CA . TYR B 1 126 ? -3.205 1.033 -14.922 1 80.69 126 TYR B CA 1
ATOM 2259 C C . TYR B 1 126 ? -3.949 1.686 -16.078 1 80.69 126 TYR B C 1
ATOM 2261 O O . TYR B 1 126 ? -3.438 1.743 -17.203 1 80.69 126 TYR B O 1
ATOM 2269 N N . THR B 1 127 ? -5.23 1.95 -15.766 1 75.69 127 THR B N 1
ATOM 2270 C CA . THR B 1 127 ? -6.027 2.672 -16.75 1 75.69 127 THR B CA 1
ATOM 2271 C C . THR B 1 127 ? -5.824 4.18 -16.609 1 75.69 127 THR B C 1
ATOM 2273 O O . THR B 1 127 ? -5.562 4.676 -15.508 1 75.69 127 THR B O 1
ATOM 2276 N N . ALA B 1 128 ? -5.496 4.867 -17.703 1 58.41 128 ALA B N 1
ATOM 2277 C CA . ALA B 1 128 ? -5.184 6.293 -17.766 1 58.41 128 ALA B CA 1
ATOM 2278 C C . ALA B 1 128 ? -6.086 7.098 -16.844 1 58.41 128 ALA B C 1
ATOM 2280 O O . ALA B 1 128 ? -5.648 8.078 -16.234 1 58.41 128 ALA B O 1
ATOM 2281 N N . ASN B 1 129 ? -7.348 7.078 -16.938 1 47.28 129 ASN B N 1
ATOM 2282 C CA . ASN B 1 129 ? -8.25 8.039 -16.328 1 47.28 129 ASN B CA 1
ATOM 2283 C C . ASN B 1 129 ? -8.375 7.805 -14.82 1 47.28 129 ASN B C 1
ATOM 2285 O O . ASN B 1 129 ? -9.242 8.383 -14.164 1 47.28 129 ASN B O 1
ATOM 2289 N N . SER B 1 130 ? -7.492 7.004 -14.422 1 46.38 130 SER B N 1
ATOM 2290 C CA . SER B 1 130 ? -7.797 6.785 -13.016 1 46.38 130 SER B CA 1
ATOM 2291 C C . SER B 1 130 ? -6.898 7.625 -12.117 1 46.38 130 SER B C 1
ATOM 2293 O O . SER B 1 130 ? -5.688 7.691 -12.328 1 46.38 130 SER B O 1
ATOM 2295 N N . GLU B 1 131 ? -7.316 8.688 -11.617 1 41.28 131 GLU B N 1
ATOM 2296 C CA . GLU B 1 131 ? -6.688 9.547 -10.625 1 41.28 131 GLU B CA 1
ATOM 2297 C C . GLU B 1 131 ? -5.996 8.719 -9.539 1 41.28 131 GLU B C 1
ATOM 2299 O O . GLU B 1 131 ? -6.539 7.719 -9.07 1 41.28 131 GLU B O 1
ATOM 2304 N N . GLY B 1 132 ? -4.656 9.156 -9.234 1 39.81 132 GLY B N 1
ATOM 2305 C CA . GLY B 1 132 ? -3.943 8.719 -8.039 1 39.81 132 GLY B CA 1
ATOM 2306 C C . GLY B 1 132 ? -2.949 7.605 -8.312 1 39.81 132 GLY B C 1
ATOM 2307 O O . GLY B 1 132 ? -2.398 7.016 -7.383 1 39.81 132 GLY B O 1
ATOM 2308 N N . PHE B 1 133 ? -2.939 6.883 -9.602 1 42.34 133 PHE B N 1
ATOM 2309 C CA . PHE B 1 133 ? -2.506 5.488 -9.617 1 42.34 133 PHE B CA 1
ATOM 2310 C C . PHE B 1 133 ? -1.01 5.391 -9.883 1 42.34 133 PHE B C 1
ATOM 2312 O O . PHE B 1 133 ? -0.467 6.145 -10.695 1 42.34 133 PHE B O 1
ATOM 2319 N N . VAL B 1 134 ? -0.204 5.004 -8.891 1 40.91 134 VAL B N 1
ATOM 2320 C CA . VAL B 1 134 ? 1.245 4.902 -8.75 1 40.91 134 VAL B CA 1
ATOM 2321 C C . VAL B 1 134 ? 1.791 3.875 -9.734 1 40.91 134 VAL B C 1
ATOM 2323 O O . VAL B 1 134 ? 1.331 2.73 -9.766 1 40.91 134 VAL B O 1
ATOM 2326 N N . VAL B 1 135 ? 2.307 4.316 -10.859 1 34.75 135 VAL B N 1
ATOM 2327 C CA . VAL B 1 135 ? 3.117 3.531 -11.781 1 34.75 135 VAL B CA 1
ATOM 2328 C C . VAL B 1 135 ? 4.391 3.061 -11.086 1 34.75 135 VAL B C 1
ATOM 2330 O O . VAL B 1 135 ? 5.082 3.855 -10.445 1 34.75 135 VAL B O 1
ATOM 2333 N N . ALA B 1 136 ? 4.52 1.859 -10.781 1 34.38 136 ALA B N 1
ATOM 2334 C CA . ALA B 1 136 ? 5.781 1.325 -10.281 1 34.38 136 ALA B CA 1
ATOM 2335 C C . ALA B 1 136 ? 6.934 1.661 -11.227 1 34.38 136 ALA B C 1
ATOM 2337 O O . ALA B 1 136 ? 6.797 1.547 -12.445 1 34.38 136 ALA B O 1
ATOM 2338 N N . LYS B 1 137 ? 7.793 2.617 -10.875 1 31 137 LYS B N 1
ATOM 2339 C CA . LYS B 1 137 ? 8.992 2.891 -11.664 1 31 137 LYS B CA 1
ATOM 2340 C C . LYS B 1 137 ? 9.922 1.685 -11.688 1 31 137 LYS B C 1
ATOM 2342 O O . LYS B 1 137 ? 10.375 1.224 -10.641 1 31 137 LYS B O 1
ATOM 2347 N N . ARG B 1 138 ? 9.891 0.713 -12.711 1 28.98 138 ARG B N 1
ATOM 2348 C CA . ARG B 1 138 ? 10.922 -0.291 -12.961 1 28.98 138 ARG B CA 1
ATOM 2349 C C . ARG B 1 138 ? 12.25 0.366 -13.305 1 28.98 138 ARG B C 1
ATOM 2351 O O . ARG B 1 138 ? 12.312 1.231 -14.18 1 28.98 138 ARG B O 1
ATOM 2358 N N . ASP B 1 139 ? 13.188 0.454 -12.461 1 28.92 139 ASP B N 1
ATOM 2359 C CA . ASP B 1 139 ? 14.547 0.645 -12.945 1 28.92 139 ASP B CA 1
ATOM 2360 C C . ASP B 1 139 ? 14.969 -0.502 -13.859 1 28.92 139 ASP B C 1
ATOM 2362 O O . ASP B 1 139 ? 15.289 -1.595 -13.391 1 28.92 139 ASP B O 1
ATOM 2366 N N . HIS B 1 140 ? 14.445 -0.727 -15.086 1 27.8 140 HIS B N 1
ATOM 2367 C CA . HIS B 1 140 ? 15.164 -1.549 -16.062 1 27.8 140 HIS B CA 1
ATOM 2368 C C . HIS B 1 140 ? 16.547 -0.989 -16.328 1 27.8 140 HIS B C 1
ATOM 2370 O O . HIS B 1 140 ? 16.719 0.222 -16.5 1 27.8 140 HIS B O 1
ATOM 2376 N N . ASN B 1 141 ? 17.734 -1.46 -16.266 1 27.97 141 ASN B N 1
ATOM 2377 C CA . ASN B 1 141 ? 18.781 -1.271 -17.266 1 27.97 141 ASN B CA 1
ATOM 2378 C C . ASN B 1 141 ? 18.203 -1.248 -18.672 1 27.97 141 ASN B C 1
ATOM 2380 O O . ASN B 1 141 ? 18.906 -0.886 -19.625 1 27.97 141 ASN B O 1
ATOM 2384 N N . ASP B 1 142 ? 17.781 -2.33 -19.438 1 27.17 142 ASP B N 1
ATOM 2385 C CA . ASP B 1 142 ? 17.594 -2.08 -20.859 1 27.17 142 ASP B CA 1
ATOM 2386 C C . ASP B 1 142 ? 16.578 -0.971 -21.094 1 27.17 142 ASP B C 1
ATOM 2388 O O . ASP B 1 142 ? 15.797 -0.632 -20.203 1 27.17 142 ASP B O 1
ATOM 2392 N N . THR B 1 143 ? 16.031 -0.554 -22.578 1 26.83 143 THR B N 1
ATOM 2393 C CA . THR B 1 143 ? 15.625 0.508 -23.484 1 26.83 143 THR B CA 1
ATOM 2394 C C . THR B 1 143 ? 14.258 1.06 -23.109 1 26.83 143 THR B C 1
ATOM 2396 O O . THR B 1 143 ? 13.938 2.209 -23.422 1 26.83 143 THR B O 1
ATOM 2399 N N . SER B 1 144 ? 12.914 0.377 -23.375 1 25.73 144 SER B N 1
ATOM 2400 C CA . SER B 1 144 ? 11.797 1.15 -23.891 1 25.73 144 SER B CA 1
ATOM 2401 C C . SER B 1 144 ? 11.242 2.104 -22.844 1 25.73 144 SER B C 1
ATOM 2403 O O . SER B 1 144 ? 11.203 1.772 -21.656 1 25.73 144 SER B O 1
ATOM 2405 N N . ILE B 1 145 ? 11.211 3.445 -23.188 1 24.17 145 ILE B N 1
ATOM 2406 C CA . ILE B 1 145 ? 10.906 4.742 -22.594 1 24.17 145 ILE B CA 1
ATOM 2407 C C . ILE B 1 145 ? 9.578 4.672 -21.844 1 24.17 145 ILE B C 1
ATOM 2409 O O . ILE B 1 145 ? 8.555 4.301 -22.422 1 24.17 145 ILE B O 1
ATOM 2413 N N . MET B 1 146 ? 9.547 4.215 -20.719 1 26.59 146 MET B N 1
ATOM 2414 C CA . MET B 1 146 ? 8.289 4.297 -19.969 1 26.59 146 MET B CA 1
ATOM 2415 C C . MET B 1 146 ? 7.812 5.742 -19.875 1 26.59 146 MET B C 1
ATOM 2417 O O . MET B 1 146 ? 8.555 6.617 -19.422 1 26.59 146 MET B O 1
ATOM 2421 N N . THR B 1 147 ? 7.121 6.23 -20.859 1 24.72 147 THR B N 1
ATOM 2422 C CA . THR B 1 147 ? 6.59 7.59 -20.906 1 24.72 147 THR B CA 1
ATOM 2423 C C . THR B 1 147 ? 5.699 7.867 -19.703 1 24.72 147 THR B C 1
ATOM 2425 O O . THR B 1 147 ? 4.82 7.066 -19.375 1 24.72 147 THR B O 1
ATOM 2428 N N . GLU B 1 148 ? 6.145 8.602 -18.828 1 29.27 148 GLU B N 1
ATOM 2429 C CA . GLU B 1 148 ? 5.473 9.219 -17.688 1 29.27 148 GLU B CA 1
ATOM 2430 C C . GLU B 1 148 ? 4.18 9.914 -18.125 1 29.27 148 GLU B C 1
ATOM 2432 O O . GLU B 1 148 ? 4.203 10.812 -18.953 1 29.27 148 GLU B O 1
ATOM 2437 N N . VAL B 1 149 ? 3.148 9.273 -18.562 1 27.78 149 VAL B N 1
ATOM 2438 C CA . VAL B 1 149 ? 2.057 10.195 -18.844 1 27.78 149 VAL B CA 1
ATOM 2439 C C . VAL B 1 149 ? 1.37 10.602 -17.531 1 27.78 149 VAL B C 1
ATOM 2441 O O . VAL B 1 149 ? 0.866 9.75 -16.797 1 27.78 149 VAL B O 1
ATOM 2444 N N . VAL B 1 150 ? 1.887 11.625 -16.969 1 30.36 150 VAL B N 1
ATOM 2445 C CA . VAL B 1 150 ? 1.229 12.336 -15.875 1 30.36 150 VAL B CA 1
ATOM 2446 C C . VAL B 1 150 ? -0.127 12.859 -16.344 1 30.36 150 VAL B C 1
ATOM 2448 O O . VAL B 1 150 ? -0.208 13.602 -17.328 1 30.36 150 VAL B O 1
ATOM 2451 N N . VAL B 1 151 ? -1.146 12.188 -16.125 1 31.22 151 VAL B N 1
ATOM 2452 C CA . VAL B 1 151 ? -2.389 12.875 -16.453 1 31.22 151 VAL B CA 1
ATOM 2453 C C . VAL B 1 151 ? -2.582 14.07 -15.516 1 31.22 151 VAL B C 1
ATOM 2455 O O . VAL B 1 151 ? -2.436 13.945 -14.297 1 31.22 151 VAL B O 1
ATOM 2458 N N . PRO B 1 152 ? -2.406 15.391 -16.047 1 29.8 152 PRO B N 1
ATOM 2459 C CA . PRO B 1 152 ? -2.553 16.656 -15.32 1 29.8 152 PRO B CA 1
ATOM 2460 C C . PRO B 1 152 ? -3.791 16.688 -14.43 1 29.8 152 PRO B C 1
ATOM 2462 O O . PRO B 1 152 ? -4.816 16.078 -14.766 1 29.8 152 PRO B O 1
ATOM 2465 N N . ALA B 1 153 ? -3.547 17.031 -13.195 1 31.59 153 ALA B N 1
ATOM 2466 C CA . ALA B 1 153 ? -4.703 17.469 -12.422 1 31.59 153 ALA B CA 1
ATOM 2467 C C . ALA B 1 153 ? -5.523 18.484 -13.203 1 31.59 153 ALA B C 1
ATOM 2469 O O . ALA B 1 153 ? -4.98 19.234 -14.023 1 31.59 153 ALA B O 1
ATOM 2470 N N . ALA B 1 154 ? -6.844 18.5 -13.156 1 32.62 154 ALA B N 1
ATOM 2471 C CA . ALA B 1 154 ? -7.602 19.531 -13.867 1 32.62 154 ALA B CA 1
ATOM 2472 C C . ALA B 1 154 ? -6.969 20.906 -13.688 1 32.62 154 ALA B C 1
ATOM 2474 O O . ALA B 1 154 ? -6.652 21.578 -14.672 1 32.62 154 ALA B O 1
ATOM 2475 N N . ASP B 1 155 ? -7.512 21.797 -12.859 1 29.06 155 ASP B N 1
ATOM 2476 C CA . ASP B 1 155 ? -7.566 23.266 -12.93 1 29.06 155 ASP B CA 1
ATOM 2477 C C . ASP B 1 155 ? -6.293 23.891 -12.375 1 29.06 155 ASP B C 1
ATOM 2479 O O . ASP B 1 155 ? -6.156 24.062 -11.164 1 29.06 155 ASP B O 1
ATOM 2483 N N . GLU B 1 156 ? -5.105 23.5 -12.688 1 30.23 156 GLU B N 1
ATOM 2484 C CA . GLU B 1 156 ? -4.152 24.5 -12.195 1 30.23 156 GLU B CA 1
ATOM 2485 C C . GLU B 1 156 ? -4.434 25.875 -12.797 1 30.23 156 GLU B C 1
ATOM 2487 O O . GLU B 1 156 ? -4.582 26 -14.008 1 30.23 156 GLU B O 1
ATOM 2492 N N . PRO B 1 157 ? -4.766 26.953 -11.953 1 29.17 157 PRO B N 1
ATOM 2493 C CA . PRO B 1 157 ? -4.773 28.312 -12.508 1 29.17 157 PRO B CA 1
ATOM 2494 C C . PRO B 1 157 ? -3.449 28.688 -13.164 1 29.17 157 PRO B C 1
ATOM 2496 O O . PRO B 1 157 ? -2.406 28.125 -12.828 1 29.17 157 PRO B O 1
ATOM 2499 N N . ALA B 1 158 ? -3.395 29.375 -14.367 1 29.03 158 ALA B N 1
ATOM 2500 C CA . ALA B 1 158 ? -2.551 29.953 -15.414 1 29.03 158 ALA B CA 1
ATOM 2501 C C . ALA B 1 158 ? -1.448 30.812 -14.82 1 29.03 158 ALA B C 1
ATOM 2503 O O . ALA B 1 158 ? -0.628 31.375 -15.547 1 29.03 158 ALA B O 1
ATOM 2504 N N . ASN B 1 159 ? -1.386 31.297 -13.57 1 25.41 159 ASN B N 1
ATOM 2505 C CA . ASN B 1 159 ? -0.6 32.531 -13.469 1 25.41 159 ASN B CA 1
ATOM 2506 C C . ASN B 1 159 ? 0.896 32.219 -13.398 1 25.41 159 ASN B C 1
ATOM 2508 O O . ASN B 1 159 ? 1.478 32.219 -12.312 1 25.41 159 ASN B O 1
ATOM 2512 N N . ARG B 1 160 ? 1.495 31.281 -14.047 1 26.12 160 ARG B N 1
ATOM 2513 C CA . ARG B 1 160 ? 2.943 31.297 -13.859 1 26.12 160 ARG B CA 1
ATOM 2514 C C . ARG B 1 160 ? 3.594 32.406 -14.68 1 26.12 160 ARG B C 1
ATOM 2516 O O . ARG B 1 160 ? 3.529 32.406 -15.914 1 26.12 160 ARG B O 1
ATOM 2523 N N . LYS B 1 161 ? 3.787 33.719 -14.094 1 24.89 161 LYS B N 1
ATOM 2524 C CA . LYS B 1 161 ? 4.684 34.719 -14.648 1 24.89 161 LYS B CA 1
ATOM 2525 C C . LYS B 1 161 ? 6.082 34.156 -14.867 1 24.89 161 LYS B C 1
ATOM 2527 O O . LYS B 1 161 ? 6.719 33.688 -13.922 1 24.89 161 LYS B O 1
ATOM 2532 N N . ILE B 1 162 ? 6.402 33.656 -15.953 1 23.61 162 ILE B N 1
ATOM 2533 C CA . ILE B 1 162 ? 7.742 33.344 -16.438 1 23.61 162 ILE B CA 1
ATOM 2534 C C . ILE B 1 162 ? 8.609 34.594 -16.422 1 23.61 162 ILE B C 1
ATOM 2536 O O . ILE B 1 162 ? 8.273 35.594 -17.062 1 23.61 162 ILE B O 1
ATOM 2540 N N . ALA B 1 163 ? 9.328 34.938 -15.32 1 26.08 163 ALA B N 1
ATOM 2541 C CA . ALA B 1 163 ? 10.32 36 -15.383 1 26.08 163 ALA B CA 1
ATOM 2542 C C . ALA B 1 163 ? 11.32 35.781 -16.516 1 26.08 163 ALA B C 1
ATOM 2544 O O . ALA B 1 163 ? 11.922 34.688 -16.594 1 26.08 163 ALA B O 1
ATOM 2545 N N . MET B 1 164 ? 11.07 36.312 -17.656 1 21.75 164 MET B N 1
ATOM 2546 C CA . MET B 1 164 ? 11.93 36.438 -18.828 1 21.75 164 MET B CA 1
ATOM 2547 C C . MET B 1 164 ? 13.242 37.125 -18.469 1 21.75 164 MET B C 1
ATOM 2549 O O . MET B 1 164 ? 13.25 38.094 -17.719 1 21.75 164 MET B O 1
ATOM 2553 N N . ALA B 1 165 ? 14.375 36.469 -18.547 1 27.88 165 ALA B N 1
ATOM 2554 C CA . ALA B 1 165 ? 15.742 36.969 -18.609 1 27.88 165 ALA B CA 1
ATOM 2555 C C . ALA B 1 165 ? 15.875 38.094 -19.656 1 27.88 165 ALA B C 1
ATOM 2557 O O . ALA B 1 165 ? 15.734 37.812 -20.859 1 27.88 165 ALA B O 1
ATOM 2558 N N . THR B 1 166 ? 15.086 39.188 -19.406 1 21.88 166 THR B N 1
ATOM 2559 C CA . THR B 1 166 ? 15.461 40.25 -20.312 1 21.88 166 THR B CA 1
ATOM 2560 C C . THR B 1 166 ? 16.938 40.625 -20.141 1 21.88 166 THR B C 1
ATOM 2562 O O . THR B 1 166 ? 17.391 40.875 -19.016 1 21.88 166 THR B O 1
ATOM 2565 N N . ASN B 1 167 ? 17.844 40 -21.062 1 25.08 167 ASN B N 1
ATOM 2566 C CA . ASN B 1 167 ? 19.141 40.531 -21.453 1 25.08 167 ASN B CA 1
ATOM 2567 C C . ASN B 1 167 ? 19.094 42.062 -21.609 1 25.08 167 ASN B C 1
ATOM 2569 O O . ASN B 1 167 ? 18.328 42.562 -22.438 1 25.08 167 ASN B O 1
ATOM 2573 N N . ASN B 1 168 ? 19.094 42.812 -20.469 1 23.89 168 ASN B N 1
ATOM 2574 C CA . ASN B 1 168 ? 19.766 44.094 -20.688 1 23.89 168 ASN B CA 1
ATOM 2575 C C . ASN B 1 168 ? 21.281 43.938 -20.703 1 23.89 168 ASN B C 1
ATOM 2577 O O . ASN B 1 168 ? 21.828 43.125 -19.938 1 23.89 168 ASN B O 1
#

Radius of gyration: 24.96 Å; Cα contacts (8 Å, |Δi|>4): 703; chains: 2; bounding box: 85×86×46 Å

Organism: Zingiber officinale (NCBI:txid94328)

Foldseek 3Di:
DPPPPPPPPPPPPPPVPPAAFKAWAFDKAWEQGWHDAVQWIFHCHQQRKTFIDRVNHTDDIPPQGNVAGRWMWHRHCQQKIFIAHPVGDTSDIPPGGDDPWWRWMWGCDNVRDTDIDTDDDDPQPDDPPDPRDMRGPPPDPDDDDPPPPPPDDPDDDDPPPPPPPPPD/DPPPPPPPPPPPVPPPPPAAFKAWAFDKAWEQGWHDAVQWIFHCHQQRKTFIDRVNHTDDIPPQGNVAGRWMWHRHCQQKIFIAHPVGDTSDIPPGGDDQWKRWMWGCDNVRDTDIDTADDDPQPDDVPDPRDMDGPPPDPDDDDPPPPPPDDPDDDDPPPPPDPPPD

InterPro domains:
  IPR001480 Bulb-type lectin domain [PS50927] (20-129)
  IPR001480 Bulb-type lectin domain [SM00108] (20-127)
  IPR001480 Bulb-type lectin domain [cd00028] (21-126)